Protein AF-A0A1I7YBW7-F1 (afdb_monomer_lite)

pLDDT: mean 78.71, std 20.31, range [40.38, 98.56]

Organism: NCBI:txid37863

Foldseek 3Di:
DDDPPPDPPDDDDPPPDDDDPPDDPPPDDVVNVVVVVVVVVVVVVVVVVVVVPPPPPPPDDDDDDPPPPPPPPDDPPPDDDDDPVVVVVVVVVVVVVVVVVVVVVCCCVVVVVPPPCVVVPPPFQWAFPVPRDRDNDPLVLLLVLCVVVVQWQAQLDPPDRDIGGDVVNQVCCCPVVVDGLVPDDPSSNVSRVVSVVVSSVVSVVCSVVTTD

Radius of gyration: 33.05 Å; chains: 1; bounding box: 71×86×68 Å

Secondary structure (DSSP, 8-state):
-----------PPPPS-----TT------HHHHHHHHHHHHHHHHHHHHHHHSSPP-------------------TT-PPP---HHHHHHHHHHHHHHHHHHHHHHHHHHS------------PPPBBTTT--B--SHHHHHHHHHHHTT--EEPSSTT---EE-HHHHHHHHHHHH---GGGS-HHHHHHHHHHHHHHHHHHHHTHHHHB-

Structure (mmCIF, N/CA/C/O backbone):
data_AF-A0A1I7YBW7-F1
#
_entry.id   AF-A0A1I7YBW7-F1
#
loop_
_atom_site.group_PDB
_atom_site.id
_atom_site.type_symbol
_atom_site.label_atom_id
_atom_site.label_alt_id
_atom_site.label_comp_id
_atom_site.label_asym_id
_atom_site.label_entity_id
_atom_site.label_seq_id
_atom_site.pdbx_PDB_ins_code
_atom_site.Cartn_x
_atom_site.Cartn_y
_atom_site.Cartn_z
_atom_site.occupancy
_atom_site.B_iso_or_equiv
_atom_site.auth_seq_id
_atom_site.auth_comp_id
_atom_site.auth_asym_id
_atom_site.auth_atom_id
_atom_site.pdbx_PDB_model_num
ATOM 1 N N . MET A 1 1 ? 4.836 -23.339 9.943 1.00 46.22 1 MET A N 1
ATOM 2 C CA . MET A 1 1 ? 6.043 -22.499 10.053 1.00 46.22 1 MET A CA 1
ATOM 3 C C . MET A 1 1 ? 5.643 -21.258 10.835 1.00 46.22 1 MET A C 1
ATOM 5 O O . MET A 1 1 ? 4.983 -20.409 10.248 1.00 46.22 1 MET A O 1
ATOM 9 N N . PRO A 1 2 ? 5.881 -21.194 12.153 1.00 49.75 2 PRO A N 1
ATOM 10 C CA . PRO A 1 2 ? 5.715 -19.946 12.886 1.00 49.75 2 PRO A CA 1
ATOM 11 C C . PRO A 1 2 ? 6.799 -18.974 12.404 1.00 49.75 2 PRO A C 1
ATOM 13 O O . PRO A 1 2 ? 7.965 -19.350 12.322 1.00 49.75 2 PRO A O 1
ATOM 16 N N . TYR A 1 3 ? 6.403 -17.765 12.013 1.00 47.25 3 TYR A N 1
ATOM 17 C CA . TYR A 1 3 ? 7.347 -16.672 11.813 1.00 47.25 3 TYR A CA 1
ATOM 18 C C . TYR A 1 3 ? 7.896 -16.320 13.196 1.00 47.25 3 TYR A C 1
ATOM 20 O O . TYR A 1 3 ? 7.170 -15.770 14.021 1.00 47.25 3 TYR A O 1
ATOM 28 N N . GLU A 1 4 ? 9.136 -16.717 13.471 1.00 54.62 4 GLU A N 1
ATOM 29 C CA . GLU A 1 4 ? 9.869 -16.230 14.634 1.00 54.62 4 GLU A CA 1
ATOM 30 C C . GLU A 1 4 ? 10.006 -14.712 14.477 1.00 54.62 4 GLU A C 1
ATOM 32 O O . GLU A 1 4 ? 10.594 -14.218 13.510 1.00 54.62 4 GLU A O 1
ATOM 37 N N . GLU A 1 5 ? 9.372 -13.974 15.390 1.00 51.59 5 GLU A N 1
ATOM 38 C CA . GLU A 1 5 ? 9.639 -12.559 15.602 1.00 51.59 5 GLU A CA 1
ATOM 39 C C . GLU A 1 5 ? 11.132 -12.437 15.894 1.00 51.59 5 GLU A C 1
ATOM 41 O O . GLU A 1 5 ? 11.624 -12.885 16.926 1.00 51.59 5 GLU A O 1
ATOM 46 N N . VAL A 1 6 ? 11.868 -11.897 14.926 1.00 51.59 6 VAL A N 1
ATOM 47 C CA . VAL A 1 6 ? 13.255 -11.507 15.127 1.00 51.59 6 VAL A CA 1
ATOM 48 C C . VAL A 1 6 ? 13.206 -10.337 16.097 1.00 51.59 6 VAL A C 1
ATOM 50 O O . VAL A 1 6 ? 12.892 -9.213 15.701 1.00 51.59 6 VAL A O 1
ATOM 53 N N . ASP A 1 7 ? 13.449 -10.636 17.372 1.00 40.78 7 ASP A N 1
ATOM 54 C CA . ASP A 1 7 ? 13.761 -9.648 18.392 1.00 40.78 7 ASP A CA 1
ATOM 55 C C . ASP A 1 7 ? 14.801 -8.691 17.806 1.00 40.78 7 ASP A C 1
ATOM 57 O O . ASP A 1 7 ? 15.866 -9.116 17.350 1.00 40.78 7 ASP A O 1
ATOM 61 N N . GLU A 1 8 ? 14.460 -7.400 17.762 1.00 56.03 8 GLU A N 1
ATOM 62 C CA . GLU A 1 8 ? 15.386 -6.325 17.423 1.00 56.03 8 GLU A CA 1
ATOM 63 C C . GLU A 1 8 ? 16.593 -6.429 18.358 1.00 56.03 8 GLU A C 1
ATOM 65 O O . GLU A 1 8 ? 16.577 -6.000 19.514 1.00 56.03 8 GLU A O 1
ATOM 70 N N . GLU A 1 9 ? 17.630 -7.069 17.828 1.00 50.66 9 GLU A N 1
ATOM 71 C CA . GLU A 1 9 ? 18.888 -7.358 18.476 1.00 50.66 9 GLU A CA 1
ATOM 72 C C . GLU A 1 9 ? 19.484 -6.056 19.014 1.00 50.66 9 GLU A C 1
ATOM 74 O O . GLU A 1 9 ? 19.778 -5.102 18.287 1.00 50.66 9 GLU A O 1
ATOM 79 N N . TYR A 1 10 ? 19.612 -6.032 20.336 1.00 59.84 10 TYR A N 1
ATOM 80 C CA . TYR A 1 10 ? 20.312 -5.040 21.130 1.00 59.84 10 TYR A CA 1
ATOM 81 C C . TYR A 1 10 ? 21.622 -4.627 20.448 1.00 59.84 10 TYR A C 1
ATOM 83 O O . TYR A 1 10 ? 22.605 -5.364 20.463 1.00 59.84 10 TYR A O 1
ATOM 91 N N . VAL A 1 11 ? 21.646 -3.427 19.862 1.00 59.16 11 VAL A N 1
ATOM 92 C CA . VAL A 1 11 ? 22.865 -2.842 19.295 1.00 59.16 11 VAL A CA 1
ATOM 93 C C . VAL A 1 11 ? 23.793 -2.481 20.461 1.00 59.16 11 VAL A C 1
ATOM 95 O O . VAL A 1 11 ? 23.465 -1.572 21.236 1.00 59.16 11 VAL A O 1
ATOM 98 N N . PRO A 1 12 ? 24.949 -3.152 20.630 1.00 44.12 12 PRO A N 1
ATOM 99 C CA . PRO A 1 12 ? 25.862 -2.825 21.709 1.00 44.12 12 PRO A CA 1
ATOM 100 C C . PRO A 1 12 ? 26.387 -1.403 21.510 1.00 44.12 12 PRO A C 1
ATOM 102 O O . PRO A 1 12 ? 26.841 -1.022 20.428 1.00 44.12 12 PRO A O 1
ATOM 105 N N . ARG A 1 13 ? 26.317 -0.599 22.579 1.00 55.03 13 ARG A N 1
ATOM 106 C CA . ARG A 1 13 ? 26.943 0.725 22.617 1.00 55.03 13 ARG A CA 1
ATOM 107 C C . ARG A 1 13 ? 28.426 0.579 22.254 1.00 55.03 13 ARG A C 1
ATOM 109 O O . ARG A 1 13 ? 29.093 -0.263 22.858 1.00 55.03 13 ARG A O 1
ATOM 116 N N . PRO A 1 14 ? 28.955 1.395 21.326 1.00 48.50 14 PRO A N 1
ATOM 117 C CA . PRO A 1 14 ? 30.377 1.404 21.026 1.00 48.50 14 PRO A CA 1
ATOM 118 C C . PRO A 1 14 ? 31.163 1.663 22.311 1.00 48.50 14 PRO A C 1
ATOM 120 O O . PRO A 1 14 ? 30.936 2.663 22.994 1.00 48.50 14 PRO A O 1
ATOM 123 N N . SER A 1 15 ? 32.055 0.733 22.640 1.00 47.78 15 SER A N 1
ATOM 124 C CA . SER A 1 15 ? 32.995 0.829 23.749 1.00 47.78 15 SER A CA 1
ATOM 125 C C . SER A 1 15 ? 33.774 2.142 23.679 1.00 47.78 15 SER A C 1
ATOM 127 O O . SER A 1 15 ? 34.342 2.492 22.642 1.00 47.78 15 SER A O 1
ATOM 129 N N . GLU A 1 16 ? 33.783 2.848 24.805 1.00 49.94 16 GLU A N 1
ATOM 130 C CA . GLU A 1 16 ? 34.494 4.095 25.062 1.00 49.94 16 GLU A CA 1
ATOM 131 C C . GLU A 1 16 ? 35.977 3.955 24.692 1.00 49.94 16 GLU A C 1
ATOM 133 O O . GLU A 1 16 ? 36.743 3.271 25.366 1.00 49.94 16 GLU A O 1
ATOM 138 N N . GLY A 1 17 ? 36.392 4.574 23.585 1.00 49.78 17 GLY A N 1
ATOM 139 C CA . GLY A 1 17 ? 37.779 4.451 23.131 1.00 49.78 17 GLY A CA 1
ATOM 140 C C . GLY A 1 17 ? 38.246 5.421 22.051 1.00 49.78 17 GLY A C 1
ATOM 141 O O . GLY A 1 17 ? 39.403 5.341 21.651 1.00 49.78 17 GLY A O 1
ATOM 142 N N . PHE A 1 18 ? 37.414 6.361 21.593 1.00 41.56 18 PHE A N 1
ATOM 143 C CA . PHE A 1 18 ? 37.849 7.395 20.651 1.00 41.56 18 PHE A CA 1
ATOM 144 C C . PHE A 1 18 ? 37.810 8.777 21.296 1.00 41.56 18 PHE A C 1
ATOM 146 O O . PHE A 1 18 ? 36.763 9.273 21.706 1.00 41.56 18 PHE A O 1
ATOM 153 N N . ARG A 1 19 ? 38.997 9.385 21.394 1.00 48.88 19 ARG A N 1
ATOM 154 C CA . ARG A 1 19 ? 39.184 10.757 21.865 1.00 48.88 19 ARG A CA 1
ATOM 155 C C . ARG A 1 19 ? 38.606 11.770 20.859 1.00 48.88 19 ARG A C 1
ATOM 157 O O . ARG A 1 19 ? 38.570 11.479 19.663 1.00 48.88 19 ARG A O 1
ATOM 164 N N . PRO A 1 20 ? 38.170 12.952 21.323 1.00 46.09 20 PRO A N 1
ATOM 165 C CA . PRO A 1 20 ? 37.196 13.781 20.617 1.00 46.09 20 PRO A CA 1
ATOM 166 C C . PRO A 1 20 ? 37.831 14.725 19.585 1.00 46.09 20 PRO A C 1
ATOM 168 O O . PRO A 1 20 ? 38.741 15.485 19.905 1.00 46.09 20 PRO A O 1
ATOM 171 N N . LEU A 1 21 ? 37.273 14.755 18.371 1.00 47.53 21 LEU A N 1
ATOM 172 C CA . LEU A 1 21 ? 37.297 15.933 17.494 1.00 47.53 21 LEU A CA 1
ATOM 173 C C . LEU A 1 21 ? 36.112 16.833 17.879 1.00 47.53 21 LEU A C 1
ATOM 175 O O . LEU A 1 21 ? 35.103 16.927 17.179 1.00 47.53 21 LEU A O 1
ATOM 179 N N . GLU A 1 22 ? 36.203 17.458 19.048 1.00 47.69 22 GLU A N 1
ATOM 180 C CA . GLU A 1 22 ? 35.252 18.480 19.476 1.00 47.69 22 GLU A CA 1
ATOM 181 C C . GLU A 1 22 ? 35.590 19.807 18.786 1.00 47.69 22 GLU A C 1
ATOM 183 O O . GLU A 1 22 ? 36.552 20.470 19.162 1.00 47.69 22 GLU A O 1
ATOM 188 N N . ASN A 1 23 ? 34.819 20.162 17.744 1.00 49.34 23 ASN A N 1
ATOM 189 C CA . ASN A 1 23 ? 34.156 21.480 17.607 1.00 49.34 23 ASN A CA 1
ATOM 190 C C . ASN A 1 23 ? 33.669 21.871 16.197 1.00 49.34 23 ASN A C 1
ATOM 192 O O . ASN A 1 23 ? 33.592 23.057 15.898 1.00 49.34 23 ASN A O 1
ATOM 196 N N . TRP A 1 24 ? 33.191 20.942 15.361 1.00 44.28 24 TRP A N 1
ATOM 197 C CA . TRP A 1 24 ? 32.327 21.310 14.219 1.00 44.28 24 TRP A CA 1
ATOM 198 C C . TRP A 1 24 ? 30.961 20.637 14.296 1.00 44.28 24 TRP A C 1
ATOM 200 O O . TRP A 1 24 ? 30.568 19.841 13.448 1.00 44.28 24 TRP A O 1
ATOM 210 N N . LYS A 1 25 ? 30.193 20.990 15.328 1.00 40.38 25 LYS A N 1
ATOM 211 C CA . LYS A 1 25 ? 28.766 20.665 15.392 1.00 40.38 25 LYS A CA 1
ATOM 212 C C . LYS A 1 25 ? 27.988 21.721 14.604 1.00 40.38 25 LYS A C 1
ATOM 214 O O . LYS A 1 25 ? 27.359 22.605 15.177 1.00 40.38 25 LYS A O 1
ATOM 219 N N . VAL A 1 26 ? 28.042 21.641 13.275 1.00 51.31 26 VAL A N 1
ATOM 220 C CA . VAL A 1 26 ? 27.031 22.299 12.439 1.00 51.31 26 VAL A CA 1
ATOM 221 C C . VAL A 1 26 ? 25.721 21.567 12.714 1.00 51.31 26 VAL A C 1
ATOM 223 O O . VAL A 1 26 ? 25.568 20.396 12.376 1.00 51.31 26 VAL A O 1
ATOM 226 N N . ARG A 1 27 ? 24.787 22.231 13.399 1.00 43.22 27 ARG A N 1
ATOM 227 C CA . ARG A 1 27 ? 23.409 21.755 13.551 1.00 43.22 27 ARG A CA 1
ATOM 228 C C . ARG A 1 27 ? 22.749 21.744 12.168 1.00 43.22 27 ARG A C 1
ATOM 230 O O . ARG A 1 27 ? 22.143 22.733 11.772 1.00 43.22 27 ARG A O 1
ATOM 237 N N . SER A 1 28 ? 22.861 20.646 11.429 1.00 48.53 28 SER A N 1
ATOM 238 C CA . SER A 1 28 ? 21.988 20.375 10.289 1.00 48.53 28 SER A CA 1
ATOM 239 C C . SER A 1 28 ? 20.669 19.819 10.828 1.00 48.53 28 SER A C 1
ATOM 241 O O . SER A 1 28 ? 20.551 18.639 11.150 1.00 48.53 28 SER A O 1
ATOM 243 N N . SER A 1 29 ? 19.658 20.681 10.980 1.00 55.47 29 SER A N 1
ATOM 244 C CA . SER A 1 29 ? 18.284 20.181 11.070 1.00 55.47 29 SER A CA 1
ATOM 245 C C . SER A 1 29 ? 17.949 19.501 9.740 1.00 55.47 29 SER A C 1
ATOM 247 O O . SER A 1 29 ? 18.394 19.947 8.680 1.00 55.47 29 SER A O 1
ATOM 249 N N . SER A 1 30 ? 17.172 18.420 9.765 1.00 54.00 30 SER A N 1
ATOM 250 C CA . SER A 1 30 ? 16.677 17.753 8.549 1.00 54.00 30 SER A CA 1
ATOM 251 C C . SER A 1 30 ? 15.940 18.713 7.603 1.00 54.00 30 SER A C 1
ATOM 253 O O . SER A 1 30 ? 15.925 18.499 6.391 1.00 54.00 30 SER A O 1
ATOM 255 N N . ASP A 1 31 ? 15.404 19.809 8.142 1.00 52.84 31 ASP A N 1
ATOM 256 C CA . ASP A 1 31 ? 14.742 20.870 7.382 1.00 52.84 31 ASP A CA 1
ATOM 257 C C . ASP A 1 31 ? 15.736 21.655 6.499 1.00 52.84 31 ASP A C 1
ATOM 259 O O . ASP A 1 31 ? 15.408 22.038 5.377 1.00 52.84 31 ASP A O 1
ATOM 263 N N . SER A 1 32 ? 17.003 21.775 6.923 1.00 61.59 32 SER A N 1
ATOM 264 C CA . SER A 1 32 ? 18.065 22.468 6.177 1.00 61.59 32 SER A CA 1
ATOM 265 C C . SER A 1 32 ? 18.416 21.785 4.848 1.00 61.59 32 SER A C 1
ATOM 267 O O . SER A 1 32 ? 18.720 22.461 3.864 1.00 61.59 32 SER A O 1
ATOM 269 N N . ILE A 1 33 ? 18.337 20.452 4.779 1.00 66.69 33 ILE A N 1
ATOM 270 C CA . ILE A 1 33 ? 18.677 19.705 3.557 1.00 66.69 33 ILE A CA 1
ATOM 271 C C . ILE A 1 33 ? 17.575 19.867 2.503 1.00 66.69 33 ILE A C 1
ATOM 273 O O . ILE A 1 33 ? 17.867 20.096 1.327 1.00 66.69 33 ILE A O 1
ATOM 277 N N . HIS A 1 34 ? 16.304 19.810 2.910 1.00 69.88 34 HIS A N 1
ATOM 278 C CA . HIS A 1 34 ? 15.186 20.051 1.997 1.00 69.88 34 HIS A CA 1
ATOM 279 C C . HIS A 1 34 ? 15.169 21.492 1.472 1.00 69.88 34 HIS A C 1
ATOM 281 O O . HIS A 1 34 ? 14.921 21.694 0.279 1.00 69.88 34 HIS A O 1
ATOM 287 N N . ASP A 1 35 ? 15.518 22.472 2.308 1.00 71.19 35 ASP A N 1
ATOM 288 C CA . ASP A 1 35 ? 15.636 23.873 1.897 1.00 71.19 35 ASP A CA 1
ATOM 289 C C . ASP A 1 35 ? 16.818 24.125 0.953 1.00 71.19 35 ASP A C 1
ATOM 291 O O . ASP A 1 35 ? 16.694 24.908 0.001 1.00 71.19 35 ASP A O 1
ATOM 295 N N . LEU A 1 36 ? 17.937 23.417 1.137 1.00 75.19 36 LEU A N 1
ATOM 296 C CA . LEU A 1 36 ? 19.055 23.426 0.190 1.00 75.19 36 LEU A CA 1
ATOM 297 C C . LEU A 1 36 ? 18.631 22.856 -1.169 1.00 75.19 36 LEU A C 1
ATOM 299 O O . LEU A 1 36 ? 18.833 23.510 -2.195 1.00 75.19 36 LEU A O 1
ATOM 303 N N . PHE A 1 37 ? 17.961 21.699 -1.202 1.00 76.25 37 PHE A N 1
ATOM 304 C CA . PHE A 1 37 ? 17.467 21.124 -2.460 1.00 76.25 37 PHE A CA 1
ATOM 305 C C . PHE A 1 37 ? 16.408 22.002 -3.138 1.00 76.25 37 PHE A C 1
ATOM 307 O O . PHE A 1 37 ? 16.428 22.156 -4.364 1.00 76.25 37 PHE A O 1
ATOM 314 N N . ALA A 1 38 ? 15.508 22.622 -2.371 1.00 77.88 38 ALA A N 1
ATOM 315 C CA . ALA A 1 38 ? 14.536 23.575 -2.900 1.00 77.88 38 ALA A CA 1
ATOM 316 C C . ALA A 1 38 ? 15.223 24.817 -3.491 1.00 77.88 38 ALA A C 1
ATOM 318 O O . ALA A 1 38 ? 14.825 25.301 -4.553 1.00 77.88 38 ALA A O 1
ATOM 319 N N . SER A 1 39 ? 16.287 25.305 -2.853 1.00 80.25 39 SER A N 1
ATOM 320 C CA . SER A 1 39 ? 17.045 26.475 -3.312 1.00 80.25 39 SER A CA 1
ATOM 321 C C . SER A 1 39 ? 17.865 26.181 -4.569 1.00 80.25 39 SER A C 1
ATOM 323 O O . SER A 1 39 ? 17.816 26.964 -5.518 1.00 80.25 39 SER A O 1
ATOM 325 N N . VAL A 1 40 ? 18.502 25.010 -4.653 1.00 81.25 40 VAL A N 1
ATOM 326 C CA . VAL A 1 40 ? 19.175 24.547 -5.880 1.00 81.25 40 VAL A CA 1
ATOM 327 C C . VAL A 1 40 ? 18.171 24.376 -7.026 1.00 81.25 40 VAL A C 1
ATOM 329 O O . VAL A 1 40 ? 18.441 24.779 -8.160 1.00 81.25 40 VAL A O 1
ATOM 332 N N . ARG A 1 41 ? 16.971 23.844 -6.750 1.00 81.00 41 ARG A N 1
ATOM 333 C CA . ARG A 1 41 ? 15.916 23.697 -7.767 1.00 81.00 41 ARG A CA 1
ATOM 334 C C . ARG A 1 41 ? 15.400 25.057 -8.262 1.00 81.00 41 ARG A C 1
ATOM 336 O O . ARG A 1 41 ? 15.204 25.208 -9.467 1.00 81.00 41 ARG A O 1
ATOM 343 N N . ARG A 1 42 ? 15.255 26.052 -7.375 1.00 82.56 42 ARG A N 1
ATOM 344 C CA . ARG A 1 42 ? 14.907 27.441 -7.741 1.00 82.56 42 ARG A CA 1
ATOM 345 C C . ARG A 1 42 ? 15.987 28.102 -8.601 1.00 82.56 42 ARG A C 1
ATOM 347 O O . ARG A 1 42 ? 15.652 28.687 -9.627 1.00 82.56 42 ARG A O 1
ATOM 354 N N . LEU A 1 43 ? 17.266 27.947 -8.248 1.00 81.12 43 LEU A N 1
ATOM 355 C CA . LEU A 1 43 ? 18.383 28.470 -9.049 1.00 81.12 43 LEU A CA 1
ATOM 356 C C . LEU A 1 43 ? 18.420 27.851 -10.452 1.00 81.12 43 LEU A C 1
ATOM 358 O O . LEU A 1 43 ? 18.579 28.567 -11.440 1.00 81.12 43 LEU A O 1
ATOM 362 N N . ARG A 1 44 ? 18.188 26.537 -10.565 1.00 78.94 44 ARG A N 1
ATOM 363 C CA . ARG A 1 44 ? 18.150 25.845 -11.863 1.00 78.94 44 ARG A CA 1
ATOM 364 C C . ARG A 1 44 ? 16.983 26.307 -12.742 1.00 78.94 44 ARG A C 1
ATOM 366 O O . ARG A 1 44 ? 17.172 26.500 -13.941 1.00 78.94 44 ARG A O 1
ATOM 373 N N . GLN A 1 45 ? 15.799 26.511 -12.160 1.00 78.81 45 GLN A N 1
ATOM 374 C CA . GLN A 1 45 ? 14.635 27.040 -12.885 1.00 78.81 45 GLN A CA 1
ATOM 375 C C . GLN A 1 45 ? 14.837 28.501 -13.314 1.00 78.81 45 GLN A C 1
ATOM 377 O O . GLN A 1 45 ? 14.465 28.861 -14.430 1.00 78.81 45 GLN A O 1
ATOM 382 N N . GLY A 1 46 ? 15.473 29.324 -12.474 1.00 80.06 46 GLY A N 1
ATOM 383 C CA . GLY A 1 46 ? 15.848 30.696 -12.828 1.00 80.06 46 GLY A CA 1
ATOM 384 C C . GLY A 1 46 ? 16.839 30.751 -13.993 1.00 80.06 46 GLY A C 1
ATOM 385 O O . GLY A 1 46 ? 16.612 31.477 -14.957 1.00 80.06 46 GLY A O 1
ATOM 386 N N . HIS A 1 47 ? 17.886 29.920 -13.965 1.00 75.38 47 HIS A N 1
ATOM 387 C CA . HIS A 1 47 ? 18.872 29.855 -15.048 1.00 75.38 47 HIS A CA 1
ATOM 388 C C . HIS A 1 47 ? 18.254 29.386 -16.377 1.00 75.38 47 HIS A C 1
ATOM 390 O O . HIS A 1 47 ? 18.568 29.928 -17.430 1.00 75.38 47 HIS A O 1
ATOM 396 N N . GLN A 1 48 ? 17.327 28.420 -16.347 1.00 71.69 48 GLN A N 1
ATOM 397 C CA . GLN A 1 48 ? 16.615 27.985 -17.557 1.00 71.69 48 GLN A CA 1
ATOM 398 C C . GLN A 1 48 ? 15.720 29.082 -18.151 1.00 71.69 48 GLN A C 1
ATOM 400 O O . GLN A 1 48 ? 15.642 29.186 -19.372 1.00 71.69 48 GLN A O 1
ATOM 405 N N . ARG A 1 49 ? 15.090 29.925 -17.321 1.00 72.19 49 ARG A N 1
ATOM 406 C CA . ARG A 1 49 ? 14.324 31.086 -17.806 1.00 72.19 49 ARG A CA 1
ATOM 407 C C . ARG A 1 49 ? 15.218 32.144 -18.448 1.00 72.19 49 ARG A C 1
ATOM 409 O O . ARG A 1 49 ? 14.902 32.598 -19.538 1.00 72.19 49 ARG A O 1
ATOM 416 N N . LEU A 1 50 ? 16.359 32.462 -17.836 1.00 69.19 50 LEU A N 1
ATOM 417 C CA . LEU A 1 50 ? 17.309 33.431 -18.400 1.00 69.19 50 LEU A CA 1
ATOM 418 C C . LEU A 1 50 ? 17.900 32.971 -19.742 1.00 69.19 50 LEU A C 1
ATOM 420 O O . LEU A 1 50 ? 18.142 33.794 -20.617 1.00 69.19 50 LEU A O 1
ATOM 424 N N . VAL A 1 51 ? 18.097 31.663 -19.929 1.00 66.69 51 VAL A N 1
ATOM 425 C CA . VAL A 1 51 ? 18.548 31.103 -21.215 1.00 66.69 51 VAL A CA 1
ATOM 426 C C . VAL A 1 51 ? 17.426 31.100 -22.262 1.00 66.69 51 VAL A C 1
ATOM 428 O O . VAL A 1 51 ? 17.706 31.276 -23.442 1.00 66.69 51 VAL A O 1
ATOM 431 N N . ALA A 1 52 ? 16.164 30.931 -21.855 1.00 69.25 52 ALA A N 1
ATOM 432 C CA . ALA A 1 52 ? 15.015 30.946 -22.765 1.00 69.25 52 ALA A CA 1
ATOM 433 C C . ALA A 1 52 ? 14.589 32.362 -23.198 1.00 69.25 52 ALA A C 1
ATOM 435 O O . ALA A 1 52 ? 14.045 32.526 -24.286 1.00 69.25 52 ALA A O 1
ATOM 436 N N . GLU A 1 53 ? 14.838 33.374 -22.364 1.00 63.91 53 GLU A N 1
ATOM 437 C CA . GLU A 1 53 ? 14.550 34.787 -22.657 1.00 63.91 53 GLU A CA 1
ATOM 438 C C . GLU A 1 53 ? 15.736 35.525 -23.292 1.00 63.91 53 GLU A C 1
ATOM 440 O O . GLU A 1 53 ? 15.619 36.702 -23.639 1.00 63.91 53 GLU A O 1
ATOM 445 N N . ALA A 1 54 ? 16.873 34.848 -23.481 1.00 57.78 54 ALA A N 1
ATOM 446 C CA . ALA A 1 54 ? 17.964 35.395 -24.267 1.00 57.78 54 ALA A CA 1
ATOM 447 C C . ALA A 1 54 ? 17.449 35.648 -25.698 1.00 57.78 54 ALA A C 1
ATOM 449 O O . ALA A 1 54 ? 17.008 34.703 -26.361 1.00 57.78 54 ALA A O 1
ATOM 450 N N . PRO A 1 55 ? 17.461 36.904 -26.185 1.00 64.62 55 PRO A N 1
ATOM 451 C CA . PRO A 1 55 ? 16.969 37.213 -27.516 1.00 64.62 55 PRO A CA 1
ATOM 452 C C . PRO A 1 55 ? 17.739 36.377 -28.546 1.00 64.62 55 PRO A C 1
ATOM 454 O O . PRO A 1 55 ? 18.950 36.183 -28.387 1.00 64.62 55 PRO A O 1
ATOM 457 N N . PRO A 1 56 ? 17.062 35.859 -29.588 1.00 59.81 56 PRO A N 1
ATOM 458 C CA . PRO A 1 56 ? 17.712 35.060 -30.614 1.00 59.81 56 PRO A CA 1
ATOM 459 C C . PRO A 1 56 ? 18.908 35.838 -31.155 1.00 59.81 56 PRO A C 1
ATOM 461 O O . PRO A 1 56 ? 18.779 37.011 -31.509 1.00 59.81 56 PRO A O 1
ATOM 464 N N . ALA A 1 57 ? 20.075 35.188 -31.156 1.00 52.69 57 ALA A N 1
ATOM 465 C CA . ALA A 1 57 ? 21.322 35.775 -31.613 1.00 52.69 57 ALA A CA 1
ATOM 466 C C . ALA A 1 57 ? 21.089 36.437 -32.975 1.00 52.69 57 ALA A C 1
ATOM 468 O O . ALA A 1 57 ? 20.790 35.766 -33.963 1.00 52.69 57 ALA A O 1
ATOM 469 N N . TYR A 1 58 ? 21.176 37.765 -32.990 1.00 49.62 58 TYR A N 1
ATOM 470 C CA . TYR A 1 58 ? 21.014 38.588 -34.174 1.00 49.62 58 TYR A CA 1
ATOM 471 C C . TYR A 1 58 ? 22.091 38.184 -35.188 1.00 49.62 58 TYR A C 1
ATOM 473 O O . TYR A 1 58 ? 23.248 38.587 -35.080 1.00 49.62 58 TYR A O 1
ATOM 481 N N . GLN A 1 59 ? 21.730 37.342 -36.158 1.00 59.12 59 GLN A N 1
ATOM 482 C CA . GLN A 1 59 ? 22.571 37.039 -37.313 1.00 59.12 59 GLN A CA 1
ATOM 483 C C . GLN A 1 59 ? 22.434 38.195 -38.311 1.00 59.12 59 GLN A C 1
ATOM 485 O O . GLN A 1 59 ? 21.663 38.137 -39.264 1.00 59.12 59 GLN A O 1
ATOM 490 N N . GLY A 1 60 ? 23.158 39.280 -38.030 1.00 47.47 60 GLY A N 1
ATOM 491 C CA . GLY A 1 60 ? 23.306 40.453 -38.893 1.00 47.47 60 GLY A CA 1
ATOM 492 C C . GLY A 1 60 ? 24.724 40.576 -39.468 1.00 47.47 60 GLY A C 1
ATOM 493 O O . GLY A 1 60 ? 25.651 39.962 -38.945 1.00 47.47 60 GLY A O 1
ATOM 494 N N . PRO A 1 61 ? 24.903 41.315 -40.576 1.00 48.81 61 PRO A N 1
ATOM 495 C CA . PRO A 1 61 ? 25.836 40.950 -41.633 1.00 48.81 61 PRO A CA 1
ATOM 496 C C . PRO A 1 61 ? 27.291 41.386 -41.420 1.00 48.81 61 PRO A C 1
ATOM 498 O O . PRO A 1 61 ? 27.601 42.394 -40.797 1.00 48.81 61 PRO A O 1
ATOM 501 N N . ARG A 1 62 ? 28.155 40.576 -42.044 1.00 52.06 62 ARG A N 1
ATOM 502 C CA . ARG A 1 62 ? 29.493 40.834 -42.601 1.00 52.06 62 ARG A CA 1
ATOM 503 C C . ARG A 1 62 ? 30.164 42.176 -42.259 1.00 52.06 62 ARG A C 1
ATOM 505 O O . ARG A 1 62 ? 29.787 43.222 -42.765 1.00 52.06 62 ARG A O 1
ATOM 512 N N . ARG A 1 63 ? 31.314 42.025 -41.590 1.00 54.69 63 ARG A N 1
ATOM 513 C CA . ARG A 1 63 ? 32.625 42.589 -41.958 1.00 54.69 63 ARG A CA 1
ATOM 514 C C . ARG A 1 63 ? 32.594 44.055 -42.405 1.00 54.69 63 ARG A C 1
ATOM 516 O O . ARG A 1 63 ? 32.590 44.350 -43.594 1.00 54.69 63 ARG A O 1
ATOM 523 N N . VAL A 1 64 ? 32.724 44.943 -41.427 1.00 47.78 64 VAL A N 1
ATOM 524 C CA . VAL A 1 64 ? 33.423 46.212 -41.626 1.00 47.78 64 VAL A CA 1
ATOM 525 C C . VAL A 1 64 ? 34.651 46.163 -40.731 1.00 47.78 64 VAL A C 1
ATOM 527 O O . VAL A 1 64 ? 34.556 45.874 -39.537 1.00 47.78 64 VAL A O 1
ATOM 530 N N . GLU A 1 65 ? 35.811 46.322 -41.349 1.00 56.12 65 GLU A N 1
ATOM 531 C CA . GLU A 1 65 ? 37.115 46.338 -40.704 1.00 56.12 65 GLU A CA 1
ATOM 532 C C . GLU A 1 65 ? 37.190 47.560 -39.786 1.00 56.12 65 GLU A C 1
ATOM 534 O O . GLU A 1 65 ? 37.565 48.651 -40.198 1.00 56.12 65 GLU A O 1
ATOM 539 N N . ASN A 1 66 ? 36.806 47.380 -38.523 1.00 47.47 66 ASN A N 1
ATOM 540 C CA . ASN A 1 66 ? 37.132 48.339 -37.482 1.00 47.47 66 ASN A CA 1
ATOM 541 C C . ASN A 1 66 ? 38.597 48.133 -37.111 1.00 47.47 66 ASN A C 1
ATOM 543 O O . ASN A 1 66 ? 38.947 47.305 -36.267 1.00 47.47 66 ASN A O 1
ATOM 547 N N . THR A 1 67 ? 39.452 48.923 -37.752 1.00 55.56 67 THR A N 1
ATOM 548 C CA . THR A 1 67 ? 40.742 49.348 -37.220 1.00 55.56 67 THR A CA 1
ATOM 549 C C . THR A 1 67 ? 40.516 50.011 -35.861 1.00 55.56 67 THR A C 1
ATOM 551 O O . THR A 1 67 ? 40.427 51.233 -35.743 1.00 55.56 67 THR A O 1
ATOM 554 N N . LEU A 1 68 ? 40.401 49.192 -34.815 1.00 51.72 68 LEU A N 1
ATOM 555 C CA . LEU A 1 68 ? 40.590 49.605 -33.431 1.00 51.72 68 LEU A CA 1
ATOM 556 C C . LEU A 1 68 ? 42.074 49.933 -33.268 1.00 51.72 68 LEU A C 1
ATOM 558 O O . LEU A 1 68 ? 42.886 49.119 -32.835 1.00 51.72 68 LEU A O 1
ATOM 562 N N . SER A 1 69 ? 42.419 51.153 -33.673 1.00 50.69 69 SER A N 1
ATOM 563 C CA . SER A 1 69 ? 43.582 51.860 -33.168 1.00 50.69 69 SER A CA 1
ATOM 564 C C . SER A 1 69 ? 43.491 51.828 -31.645 1.00 50.69 69 SER A C 1
ATOM 566 O O . SER A 1 69 ? 42.600 52.441 -31.053 1.00 50.69 69 SER A O 1
ATOM 568 N N . CYS A 1 70 ? 44.380 51.065 -31.007 1.00 48.72 70 CYS A N 1
ATOM 569 C CA . CYS A 1 70 ? 44.674 51.190 -29.588 1.00 48.72 70 CYS A CA 1
ATOM 570 C C . CYS A 1 70 ? 45.273 52.583 -29.347 1.00 48.72 70 CYS A C 1
ATOM 572 O O . CYS A 1 70 ? 46.482 52.730 -29.167 1.00 48.72 70 CYS A O 1
ATOM 574 N N . ALA A 1 71 ? 44.427 53.612 -29.363 1.00 48.38 71 ALA A N 1
ATOM 575 C CA . ALA A 1 71 ? 44.755 54.909 -28.813 1.00 48.38 71 ALA A CA 1
ATOM 576 C C . ALA A 1 71 ? 45.017 54.689 -27.320 1.00 48.38 71 ALA A C 1
ATOM 578 O O . ALA A 1 71 ? 44.107 54.427 -26.532 1.00 48.38 71 ALA A O 1
ATOM 579 N N . ARG A 1 72 ? 46.300 54.709 -26.954 1.00 52.09 72 ARG A N 1
ATOM 580 C CA . ARG A 1 72 ? 46.746 54.719 -25.566 1.00 52.09 72 ARG A CA 1
ATOM 581 C C . ARG A 1 72 ? 46.300 56.047 -24.969 1.00 52.09 72 ARG A C 1
ATOM 583 O O . ARG A 1 72 ? 46.959 57.063 -25.159 1.00 52.09 72 ARG A O 1
ATOM 590 N N . LEU A 1 73 ? 45.165 56.039 -24.283 1.00 47.75 73 LEU A N 1
ATOM 591 C CA . LEU A 1 73 ? 44.794 57.127 -23.392 1.00 47.75 73 LEU A CA 1
ATOM 592 C C . LEU A 1 73 ? 45.685 57.008 -22.149 1.00 47.75 73 LEU A C 1
ATOM 594 O O . LEU A 1 73 ? 45.436 56.196 -21.259 1.00 47.75 73 LEU A O 1
ATOM 598 N N . TYR A 1 74 ? 46.785 57.758 -22.145 1.00 53.44 74 TYR A N 1
ATOM 599 C CA . TYR A 1 74 ? 47.527 58.068 -20.929 1.00 53.44 74 TYR A CA 1
ATOM 600 C C . TYR A 1 74 ? 46.785 59.205 -20.216 1.00 53.44 74 TYR A C 1
ATOM 602 O O . TYR A 1 74 ? 46.362 60.156 -20.865 1.00 53.44 74 TYR A O 1
ATOM 610 N N . ASN A 1 75 ? 46.628 59.102 -18.897 1.00 59.19 75 ASN A N 1
ATOM 611 C CA . ASN A 1 75 ? 46.320 60.264 -18.066 1.00 59.19 75 ASN A CA 1
ATOM 612 C C . ASN A 1 75 ? 47.664 60.886 -17.659 1.00 59.19 75 ASN A C 1
ATOM 614 O O . ASN A 1 75 ? 48.586 60.142 -17.310 1.00 59.19 75 ASN A O 1
ATOM 618 N N . ASP A 1 76 ? 47.765 62.215 -17.673 1.00 58.47 76 ASP A N 1
ATOM 619 C CA . ASP A 1 76 ? 48.987 62.980 -17.361 1.00 58.47 76 ASP A CA 1
ATOM 620 C C . ASP A 1 76 ? 49.452 62.860 -15.892 1.00 58.47 76 ASP A C 1
ATOM 622 O O . ASP A 1 76 ? 50.515 63.348 -15.515 1.00 58.47 76 ASP A O 1
ATOM 626 N N . ASP A 1 77 ? 48.707 62.136 -15.055 1.00 65.38 77 ASP A N 1
ATOM 627 C CA . ASP A 1 77 ? 48.913 62.103 -13.604 1.00 65.38 77 ASP A CA 1
ATOM 628 C C . ASP A 1 77 ? 49.890 61.008 -13.136 1.00 65.38 77 ASP A C 1
ATOM 630 O O . ASP A 1 77 ? 50.074 60.799 -11.934 1.00 65.38 77 ASP A O 1
ATOM 634 N N . GLY A 1 78 ? 50.475 60.235 -14.058 1.00 59.38 78 GLY A N 1
ATOM 635 C CA . GLY A 1 78 ? 51.477 59.207 -13.742 1.00 59.38 78 GLY A CA 1
ATOM 636 C C . GLY A 1 78 ? 50.991 58.047 -12.855 1.00 59.38 78 GLY A C 1
ATOM 637 O O . GLY A 1 78 ? 51.797 57.205 -12.456 1.00 59.38 78 GLY A O 1
ATOM 638 N N . ARG A 1 79 ? 49.692 57.948 -12.538 1.00 62.25 79 ARG A N 1
ATOM 639 C CA . ARG A 1 79 ? 49.139 56.824 -11.767 1.00 62.25 79 ARG A CA 1
ATOM 640 C C . ARG A 1 79 ? 48.753 55.679 -12.697 1.00 62.25 79 ARG A C 1
ATOM 642 O O . ARG A 1 79 ? 47.899 55.819 -13.568 1.00 62.25 79 ARG A O 1
ATOM 649 N N . GLN A 1 80 ? 49.400 54.533 -12.484 1.00 55.47 80 GLN A N 1
ATOM 650 C CA . GLN A 1 80 ? 49.077 53.253 -13.112 1.00 55.47 80 GLN A CA 1
ATOM 651 C C . GLN A 1 80 ? 47.574 52.980 -13.014 1.00 55.47 80 GLN A C 1
ATOM 653 O O . GLN A 1 80 ? 47.010 52.963 -11.919 1.00 55.47 80 GLN A O 1
ATOM 658 N N . TRP A 1 81 ? 46.934 52.739 -14.160 1.00 52.47 81 TRP A N 1
ATOM 659 C CA . TRP A 1 81 ? 45.565 52.246 -14.195 1.00 52.47 81 TRP A CA 1
ATOM 660 C C . TRP A 1 81 ? 45.532 50.935 -13.410 1.00 52.47 81 TRP A C 1
ATOM 662 O O . TRP A 1 81 ? 46.316 50.022 -13.683 1.00 52.47 81 TRP A O 1
ATOM 672 N N . ALA A 1 82 ? 44.655 50.878 -12.406 1.00 59.81 82 ALA A N 1
ATOM 673 C CA . ALA A 1 82 ? 44.357 49.671 -11.653 1.00 59.81 82 ALA A CA 1
ATOM 674 C C . ALA A 1 82 ? 44.213 48.487 -12.621 1.00 59.81 82 ALA A C 1
ATOM 676 O O . ALA A 1 82 ? 43.655 48.651 -13.711 1.00 59.81 82 ALA A O 1
ATOM 677 N N . ARG A 1 83 ? 44.767 47.324 -12.239 1.00 57.03 83 ARG A N 1
ATOM 678 C CA . ARG A 1 83 ? 44.736 46.075 -13.018 1.00 57.03 83 ARG A CA 1
ATOM 679 C C . ARG A 1 83 ? 43.407 45.970 -13.759 1.00 57.03 83 ARG A C 1
ATOM 681 O O . ARG A 1 83 ? 42.353 45.972 -13.131 1.00 57.03 83 ARG A O 1
ATOM 688 N N . SER A 1 84 ? 43.463 45.954 -15.093 1.00 57.81 84 SER A N 1
ATOM 689 C CA . SER A 1 84 ? 42.255 45.946 -15.914 1.00 57.81 84 SER A CA 1
ATOM 690 C C . SER A 1 84 ? 41.355 44.786 -15.468 1.00 57.81 84 SER A C 1
ATOM 692 O O . SER A 1 84 ? 41.812 43.641 -15.520 1.00 57.81 84 SER A O 1
ATOM 694 N N . PRO A 1 85 ? 40.090 45.042 -15.075 1.00 63.88 85 PRO A N 1
ATOM 695 C CA . PRO A 1 85 ? 39.147 44.011 -14.625 1.00 63.88 85 PRO A CA 1
ATOM 696 C C . PRO A 1 85 ? 38.965 42.849 -15.617 1.00 63.88 85 PRO A C 1
ATOM 698 O O . PRO A 1 85 ? 38.461 41.785 -15.266 1.00 63.88 85 PRO A O 1
ATOM 701 N N . SER A 1 86 ? 39.385 43.039 -16.872 1.00 75.38 86 SER A N 1
ATOM 702 C CA . SER A 1 86 ? 39.423 42.015 -17.913 1.00 75.38 86 SER A CA 1
ATOM 703 C C . SER A 1 86 ? 40.440 40.900 -17.649 1.00 75.38 86 SER A C 1
ATOM 705 O O . SER A 1 86 ? 40.139 39.748 -17.955 1.00 75.38 86 SER A O 1
ATOM 707 N N . LEU A 1 87 ? 41.608 41.196 -17.065 1.00 84.00 87 LEU A N 1
ATOM 708 C CA . LEU A 1 87 ? 42.640 40.185 -16.811 1.00 84.00 87 LEU A CA 1
ATOM 709 C C . LEU A 1 87 ? 42.261 39.288 -15.628 1.00 84.00 87 LEU A C 1
ATOM 711 O O . LEU A 1 87 ? 42.383 38.071 -15.716 1.00 84.00 87 LEU A O 1
ATOM 715 N N . GLU A 1 88 ? 41.740 39.879 -14.553 1.00 85.81 88 GLU A N 1
ATOM 716 C CA . GLU A 1 88 ? 41.249 39.128 -13.389 1.00 85.81 88 GLU A CA 1
ATOM 717 C C . GLU A 1 88 ? 40.062 38.238 -13.765 1.00 85.81 88 GLU A C 1
ATOM 719 O O . GLU A 1 88 ? 39.996 37.079 -13.362 1.00 85.81 88 GLU A O 1
ATOM 724 N N . ARG A 1 89 ? 39.159 38.737 -14.619 1.00 87.12 89 ARG A N 1
ATOM 725 C CA . ARG A 1 89 ? 38.046 37.940 -15.145 1.00 87.12 89 ARG A CA 1
ATOM 726 C C . ARG A 1 89 ? 38.523 36.767 -16.001 1.00 87.12 89 ARG A C 1
ATOM 728 O O . ARG A 1 89 ? 37.970 35.677 -15.883 1.00 87.12 89 ARG A O 1
ATOM 735 N N . LEU A 1 90 ? 39.540 36.974 -16.839 1.00 91.62 90 LEU A N 1
ATOM 736 C CA . LEU A 1 90 ? 40.118 35.904 -17.652 1.00 91.62 90 LEU A CA 1
ATOM 737 C C . LEU A 1 90 ? 40.766 34.823 -16.779 1.00 91.62 90 LEU A C 1
ATOM 739 O O . LEU A 1 90 ? 40.608 33.635 -17.054 1.00 91.62 90 LEU A O 1
ATOM 743 N N . GLU A 1 91 ? 41.465 35.227 -15.721 1.00 93.19 91 GLU A N 1
ATOM 744 C CA . GLU A 1 91 ? 42.089 34.284 -14.795 1.00 93.19 91 GLU A CA 1
ATOM 745 C C . GLU A 1 91 ? 41.042 33.476 -14.019 1.00 93.19 91 GLU A C 1
ATOM 747 O O . GLU A 1 91 ? 41.142 32.252 -13.942 1.00 93.19 91 GLU A O 1
ATOM 752 N N . MET A 1 92 ? 39.975 34.121 -13.541 1.00 94.44 92 MET A N 1
ATOM 753 C CA . MET A 1 92 ? 38.854 33.411 -12.914 1.00 94.44 92 MET A CA 1
ATOM 754 C C . MET A 1 92 ? 38.184 32.419 -13.872 1.00 94.44 92 MET A C 1
ATOM 756 O O . MET A 1 92 ? 37.852 31.307 -13.466 1.00 94.44 92 MET A O 1
ATOM 760 N N . GLN A 1 93 ? 38.020 32.775 -15.150 1.00 94.19 93 GLN A N 1
ATOM 761 C CA . GLN A 1 93 ? 37.444 31.859 -16.138 1.00 94.19 93 GLN A CA 1
ATOM 762 C C . GLN A 1 93 ? 38.310 30.605 -16.311 1.00 94.19 93 GLN A C 1
ATOM 764 O O . GLN A 1 93 ? 37.790 29.493 -16.301 1.00 94.19 93 GLN A O 1
ATOM 769 N N . ARG A 1 94 ? 39.638 30.763 -16.374 1.00 97.00 94 ARG A N 1
ATOM 770 C CA . ARG A 1 94 ? 40.570 29.625 -16.450 1.00 97.00 94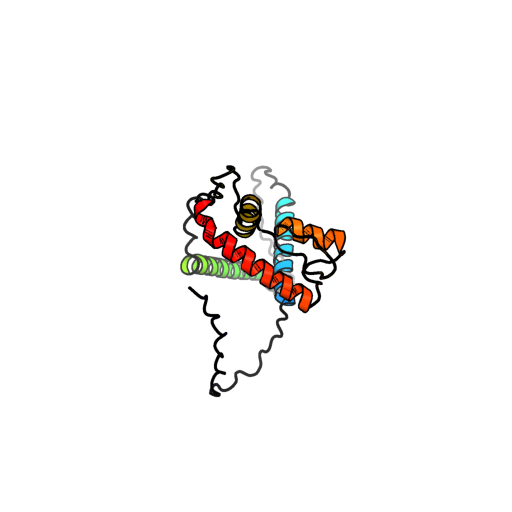 ARG A CA 1
ATOM 771 C C . ARG A 1 94 ? 40.482 28.717 -15.227 1.00 97.00 94 ARG A C 1
ATOM 773 O O . ARG A 1 94 ? 40.603 27.500 -15.361 1.00 97.00 94 ARG A O 1
ATOM 780 N N . GLN A 1 95 ? 40.287 29.296 -14.043 1.00 97.50 95 GLN A N 1
ATOM 781 C CA . GLN A 1 95 ? 40.090 28.525 -12.815 1.00 97.50 95 GLN A CA 1
ATOM 782 C C . GLN A 1 95 ? 38.780 27.730 -12.857 1.00 97.50 95 GLN A C 1
ATOM 784 O O . GLN A 1 95 ? 38.785 26.547 -12.518 1.00 97.50 95 GLN A O 1
ATOM 789 N N . LEU A 1 96 ? 37.685 28.334 -13.330 1.00 97.12 96 LEU A N 1
ATOM 790 C CA . LEU A 1 96 ? 36.407 27.635 -13.507 1.00 97.12 96 LEU A CA 1
ATOM 791 C C . LEU A 1 96 ? 36.511 26.492 -14.519 1.00 97.12 96 LEU A C 1
ATOM 793 O O . LEU A 1 96 ? 36.053 25.388 -14.231 1.00 97.12 96 LEU A O 1
ATOM 797 N N . ASP A 1 97 ? 37.152 26.726 -15.663 1.00 96.69 97 ASP A N 1
ATOM 798 C CA . ASP A 1 97 ? 37.321 25.704 -16.700 1.00 96.69 97 ASP A CA 1
ATOM 799 C C . ASP A 1 97 ? 38.152 24.517 -16.182 1.00 96.69 97 ASP A C 1
ATOM 801 O O . ASP A 1 97 ? 37.840 23.358 -16.467 1.00 96.69 97 ASP A O 1
ATOM 805 N N . ARG A 1 98 ? 39.177 24.791 -15.360 1.00 97.88 98 ARG A N 1
ATOM 806 C CA . ARG A 1 98 ? 39.976 23.753 -14.696 1.00 97.88 98 ARG A CA 1
ATOM 807 C C . ARG A 1 98 ? 39.124 22.916 -13.743 1.00 97.88 98 ARG A C 1
ATOM 809 O O . ARG A 1 98 ? 39.118 21.694 -13.869 1.00 97.88 98 ARG A O 1
ATOM 816 N N . LEU A 1 99 ? 38.369 23.561 -12.852 1.00 97.81 99 LEU A N 1
ATOM 817 C CA . LEU A 1 99 ? 37.485 22.872 -11.905 1.00 97.81 99 LEU A CA 1
ATOM 818 C C . LEU A 1 99 ? 36.408 22.051 -12.620 1.00 97.81 99 LEU A C 1
ATOM 820 O O . LEU A 1 99 ? 36.108 20.933 -12.210 1.00 97.81 99 LEU A O 1
ATOM 824 N N . TYR A 1 100 ? 35.839 22.579 -13.704 1.00 95.62 100 TYR A N 1
ATOM 825 C CA . TYR A 1 100 ? 34.838 21.869 -14.495 1.00 95.62 100 TYR A CA 1
ATOM 826 C C . TYR A 1 100 ? 35.427 20.626 -15.173 1.00 95.62 100 TYR A C 1
ATOM 828 O O . TYR A 1 100 ? 34.824 19.554 -15.144 1.00 95.62 100 TYR A O 1
ATOM 836 N N . SER A 1 101 ? 36.629 20.747 -15.739 1.00 96.81 101 SER A N 1
ATOM 837 C CA . SER A 1 101 ? 37.354 19.617 -16.326 1.00 96.81 101 SER A CA 1
ATOM 838 C C . SER A 1 101 ? 37.673 18.537 -15.283 1.00 96.81 101 SER A C 1
ATOM 840 O O . SER A 1 101 ? 37.439 17.352 -15.526 1.00 96.81 101 SER A O 1
ATOM 842 N N . GLU A 1 102 ? 38.134 18.936 -14.094 1.00 96.94 102 GLU A N 1
ATOM 843 C CA . GLU A 1 102 ? 38.389 18.021 -12.973 1.00 96.94 102 GLU A CA 1
ATOM 844 C C . GLU A 1 102 ? 37.103 17.328 -12.504 1.00 96.94 102 GLU A C 1
ATOM 846 O O . GLU A 1 102 ? 37.087 16.107 -12.339 1.00 96.94 102 GLU A O 1
ATOM 851 N N . ALA A 1 103 ? 36.001 18.070 -12.374 1.00 95.19 103 ALA A N 1
ATOM 852 C CA . ALA A 1 103 ? 34.700 17.518 -12.010 1.00 95.19 103 ALA A CA 1
ATOM 853 C C . ALA A 1 103 ? 34.200 16.489 -13.034 1.00 95.19 103 ALA A C 1
ATOM 855 O O . ALA A 1 103 ? 33.721 15.429 -12.637 1.00 95.19 103 ALA A O 1
ATOM 856 N N . LEU A 1 104 ? 34.365 16.744 -14.337 1.00 89.56 104 LEU A N 1
ATOM 857 C CA . LEU A 1 104 ? 34.042 15.769 -15.385 1.00 89.56 104 LEU A CA 1
ATOM 858 C C . LEU A 1 104 ? 34.948 14.531 -15.335 1.00 89.56 104 LEU A C 1
ATOM 860 O O . LEU A 1 104 ? 34.502 13.426 -15.647 1.00 89.56 104 LEU A O 1
ATOM 864 N N . GLY A 1 105 ? 36.215 14.697 -14.952 1.00 90.50 105 GLY A N 1
ATOM 865 C CA . GLY A 1 105 ? 37.128 13.584 -14.698 1.00 90.50 105 GLY A CA 1
ATOM 866 C C . GLY A 1 105 ? 36.628 12.696 -13.559 1.00 90.50 105 GLY A C 1
ATOM 867 O O . GLY A 1 105 ? 36.508 11.485 -13.737 1.00 90.50 105 GLY A O 1
ATOM 868 N N . LEU A 1 106 ? 36.253 13.312 -12.433 1.00 91.38 106 LEU A N 1
ATOM 869 C CA . LEU A 1 106 ? 35.676 12.625 -11.276 1.00 91.38 106 LEU A CA 1
ATOM 870 C C . LEU A 1 106 ? 34.327 11.977 -11.604 1.00 91.38 106 LEU A C 1
ATOM 872 O O . LEU A 1 106 ? 34.064 10.855 -11.175 1.00 91.38 106 LEU A O 1
ATOM 876 N N . GLU A 1 107 ? 33.481 12.643 -12.391 1.00 88.00 107 GLU A N 1
ATOM 877 C CA . GLU A 1 107 ? 32.229 12.060 -12.867 1.00 88.00 107 GLU A CA 1
ATOM 878 C C . GLU A 1 107 ? 32.520 10.781 -13.650 1.00 88.00 107 GLU A C 1
ATOM 880 O O . GLU A 1 107 ? 31.950 9.746 -13.351 1.00 88.00 107 GLU A O 1
ATOM 885 N N . ARG A 1 108 ? 33.495 10.777 -14.560 1.00 84.38 108 ARG A N 1
ATOM 886 C CA . ARG A 1 108 ? 33.837 9.566 -15.323 1.00 84.38 108 ARG A CA 1
ATOM 887 C C . ARG A 1 108 ? 34.457 8.453 -14.476 1.00 84.38 108 ARG A C 1
ATOM 889 O O . ARG A 1 108 ? 34.240 7.288 -14.803 1.00 84.38 108 ARG A O 1
ATOM 896 N N . THR A 1 109 ? 35.228 8.776 -13.433 1.00 87.62 109 THR A N 1
ATOM 897 C CA . THR A 1 109 ? 35.879 7.758 -12.585 1.00 87.62 109 THR A CA 1
ATOM 898 C C . THR A 1 109 ? 34.952 7.182 -11.520 1.00 87.62 109 THR A C 1
ATOM 900 O O . THR A 1 109 ? 35.010 5.985 -11.258 1.00 87.62 109 THR A O 1
ATOM 903 N N . TYR A 1 110 ? 34.102 8.008 -10.909 1.00 86.06 110 TYR A N 1
ATOM 904 C CA . TYR A 1 110 ? 33.225 7.598 -9.803 1.00 86.06 110 TYR A CA 1
ATOM 905 C C . TYR A 1 110 ? 31.783 7.333 -10.242 1.00 86.06 110 TYR A C 1
ATOM 907 O O . TYR A 1 110 ? 31.079 6.540 -9.619 1.00 86.06 110 TYR A O 1
ATOM 915 N N . PHE A 1 111 ? 31.349 7.962 -11.330 1.00 81.38 111 PHE A N 1
ATOM 916 C CA . PHE A 1 111 ? 30.045 7.776 -11.955 1.00 81.38 111 PHE A CA 1
ATOM 917 C C . PHE A 1 111 ? 30.259 7.340 -13.409 1.00 81.38 111 PHE A C 1
ATOM 919 O O . PHE A 1 111 ? 29.904 8.099 -14.318 1.00 81.38 111 PHE A O 1
ATOM 926 N N . PRO A 1 112 ? 30.858 6.145 -13.647 1.00 68.81 112 PRO A N 1
ATOM 927 C CA . PRO A 1 112 ? 31.082 5.630 -14.998 1.00 68.81 112 PRO A CA 1
ATOM 928 C C . PRO A 1 112 ? 29.818 5.892 -15.802 1.00 68.81 112 PRO A C 1
ATOM 930 O O . PRO A 1 112 ? 28.749 5.578 -15.264 1.00 68.81 112 PRO A O 1
ATOM 933 N N . PRO A 1 113 ? 29.922 6.561 -16.976 1.00 63.03 113 PRO A N 1
ATOM 934 C CA . PRO A 1 113 ? 28.792 7.159 -17.676 1.00 63.03 113 PRO A CA 1
ATOM 935 C C . PRO A 1 113 ? 27.726 6.106 -17.688 1.00 63.03 113 PRO A C 1
ATOM 937 O O . PRO A 1 113 ? 27.962 5.082 -18.333 1.00 63.03 113 PRO A O 1
ATOM 940 N N . ARG A 1 114 ? 26.693 6.311 -16.839 1.00 55.62 114 ARG A N 1
ATOM 941 C CA . ARG A 1 114 ? 25.777 5.243 -16.424 1.00 55.62 114 ARG A CA 1
ATOM 942 C C . ARG A 1 114 ? 25.545 4.451 -17.674 1.00 55.62 114 ARG A C 1
ATOM 944 O O . ARG A 1 114 ? 25.070 5.080 -18.629 1.00 55.62 114 ARG A O 1
ATOM 951 N N . ASN A 1 115 ? 25.996 3.182 -17.691 1.00 52.72 115 ASN A N 1
ATOM 952 C CA . ASN A 1 115 ? 25.695 2.234 -18.758 1.00 52.72 115 ASN A CA 1
ATOM 953 C C . ASN A 1 115 ? 24.357 2.684 -19.275 1.00 52.72 115 ASN A C 1
ATOM 955 O O . ASN A 1 115 ? 23.452 2.780 -18.439 1.00 52.72 115 ASN A O 1
ATOM 959 N N . ARG A 1 116 ? 24.290 3.152 -20.533 1.00 53.09 116 ARG A N 1
ATOM 960 C CA . ARG A 1 116 ? 23.015 3.506 -21.145 1.00 53.09 116 ARG A CA 1
ATOM 961 C C . ARG A 1 116 ? 22.166 2.304 -20.813 1.00 53.09 116 ARG A C 1
ATOM 963 O O . ARG A 1 116 ? 22.427 1.245 -21.376 1.00 53.09 116 ARG A O 1
ATOM 970 N N . LEU A 1 117 ? 21.310 2.431 -19.800 1.00 51.62 117 LEU A N 1
ATOM 971 C CA . LEU A 1 117 ? 20.389 1.395 -19.412 1.00 51.62 117 LEU A CA 1
ATOM 972 C C . LEU A 1 117 ? 19.594 1.341 -20.694 1.00 51.62 117 LEU A C 1
ATOM 974 O O . LEU A 1 117 ? 18.897 2.309 -21.006 1.00 51.62 117 LEU A O 1
ATOM 978 N N . THR A 1 118 ? 19.913 0.363 -21.543 1.00 57.84 118 THR A N 1
ATOM 979 C CA . THR A 1 118 ? 19.189 0.057 -22.769 1.00 57.84 118 THR A CA 1
ATOM 980 C C . THR A 1 118 ? 17.760 0.106 -22.313 1.00 57.84 118 THR A C 1
ATOM 982 O O . THR A 1 118 ? 17.488 -0.729 -21.456 1.00 57.84 118 THR A O 1
ATOM 985 N N . PRO A 1 119 ? 16.988 1.153 -22.686 1.00 60.06 119 PRO A N 1
ATOM 986 C CA . PRO A 1 119 ? 15.900 1.712 -21.889 1.00 60.06 119 PRO A CA 1
ATOM 987 C C . PRO A 1 119 ? 15.249 0.574 -21.147 1.00 60.06 119 PRO A C 1
ATOM 989 O O . PRO A 1 119 ? 14.587 -0.214 -21.815 1.00 60.06 119 PRO A O 1
ATOM 992 N N . GLU A 1 120 ? 15.646 0.393 -19.872 1.00 60.47 120 GLU A N 1
ATOM 993 C CA . GLU A 1 120 ? 15.381 -0.854 -19.150 1.00 60.47 120 GLU A CA 1
ATOM 994 C C . GLU A 1 120 ? 13.902 -1.068 -19.335 1.00 60.47 120 GLU A C 1
ATOM 996 O O . GLU A 1 120 ? 13.136 -0.173 -18.956 1.00 60.47 120 GLU A O 1
ATOM 1001 N N . GLU A 1 121 ? 13.550 -2.122 -20.082 1.00 65.62 121 GLU A N 1
ATOM 1002 C CA . GLU A 1 121 ? 12.198 -2.325 -20.576 1.00 65.62 121 GLU A CA 1
ATOM 1003 C C . GLU A 1 121 ? 11.302 -2.099 -19.382 1.00 65.62 121 GLU A C 1
ATOM 1005 O O . GLU A 1 121 ? 11.443 -2.800 -18.378 1.00 65.62 121 GLU A O 1
ATOM 1010 N N . THR A 1 122 ? 10.521 -1.011 -19.425 1.00 74.19 122 THR A N 1
ATOM 1011 C CA . THR A 1 122 ? 9.855 -0.514 -18.222 1.00 74.19 122 THR A CA 1
ATOM 1012 C C . THR A 1 122 ? 9.125 -1.703 -17.631 1.00 74.19 122 THR A C 1
ATOM 1014 O O . THR A 1 122 ? 8.295 -2.253 -18.365 1.00 74.19 1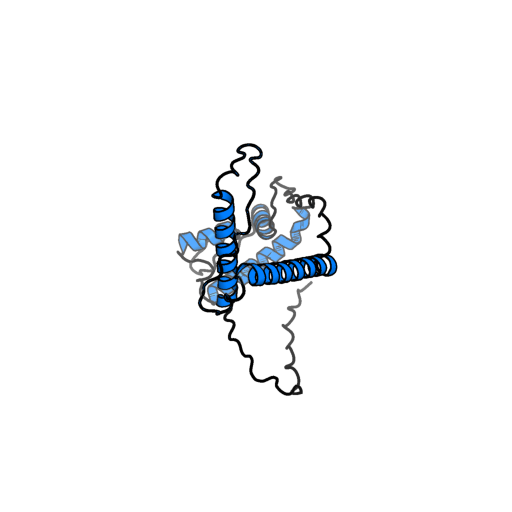22 THR A O 1
ATOM 1017 N N . PRO A 1 123 ? 9.472 -2.143 -16.404 1.00 78.50 123 PRO A N 1
ATOM 1018 C CA . PRO A 1 123 ? 9.102 -3.461 -15.919 1.00 78.50 123 PRO A CA 1
ATOM 1019 C C . PRO A 1 123 ? 7.607 -3.624 -16.127 1.00 78.50 123 PRO A C 1
ATOM 1021 O O . PRO A 1 123 ? 6.811 -2.839 -15.595 1.00 78.50 123 PRO A O 1
ATOM 1024 N N . VAL A 1 124 ? 7.245 -4.544 -17.025 1.00 88.50 124 VAL A N 1
ATOM 1025 C CA . VAL A 1 124 ? 5.866 -4.671 -17.487 1.00 88.50 124 VAL A CA 1
ATOM 1026 C C . VAL A 1 124 ? 5.045 -5.014 -16.259 1.00 88.50 124 VAL A C 1
ATOM 1028 O O . VAL A 1 124 ? 5.295 -6.015 -15.596 1.00 88.50 124 VAL A O 1
ATOM 1031 N N . ALA A 1 125 ? 4.105 -4.134 -15.910 1.00 92.56 125 ALA A N 1
ATOM 1032 C CA . ALA A 1 125 ? 3.289 -4.333 -14.727 1.00 92.56 125 ALA A CA 1
ATOM 1033 C C . ALA A 1 125 ? 2.574 -5.688 -14.842 1.00 92.56 125 ALA A C 1
ATOM 1035 O O . ALA A 1 125 ? 1.854 -5.893 -15.829 1.00 92.56 125 ALA A O 1
ATOM 1036 N N . PRO A 1 126 ? 2.741 -6.587 -13.859 1.00 95.56 126 PRO A N 1
ATOM 1037 C CA . PRO A 1 126 ? 2.188 -7.923 -13.954 1.00 95.56 126 PRO A CA 1
ATOM 1038 C C . PRO A 1 126 ? 0.664 -7.850 -14.002 1.00 95.56 126 PRO A C 1
ATOM 1040 O O . PRO A 1 126 ? 0.026 -7.009 -13.348 1.00 95.56 126 PRO A O 1
ATOM 1043 N N . SER A 1 127 ? 0.077 -8.701 -14.836 1.00 97.38 127 SER A N 1
ATOM 1044 C CA . SER A 1 127 ? -1.369 -8.838 -14.971 1.00 97.38 127 SER A CA 1
ATOM 1045 C C . SER A 1 127 ? -1.895 -9.902 -14.027 1.00 97.38 127 SER A C 1
ATOM 1047 O O . SER A 1 127 ? -1.315 -10.976 -13.916 1.00 97.38 127 SER A O 1
ATOM 1049 N N . CYS A 1 128 ? -3.030 -9.620 -13.401 1.00 98.31 128 CYS A N 1
ATOM 1050 C CA . CYS A 1 128 ? -3.754 -10.607 -12.627 1.00 98.31 128 CYS A CA 1
ATOM 1051 C C . CYS A 1 128 ? -4.270 -11.727 -13.546 1.00 98.31 128 CYS A C 1
ATOM 1053 O O . CYS A 1 128 ? -4.995 -11.438 -14.499 1.00 98.31 128 CYS A O 1
ATOM 1055 N N . ARG A 1 129 ? -3.961 -12.993 -13.261 1.00 97.88 129 ARG A N 1
ATOM 1056 C CA . ARG A 1 129 ? -4.387 -14.152 -14.064 1.00 97.88 129 ARG A CA 1
ATOM 1057 C C . ARG A 1 129 ? -5.900 -14.387 -14.035 1.00 97.88 129 ARG A C 1
ATOM 1059 O O . ARG A 1 129 ? -6.453 -14.888 -15.006 1.00 97.88 129 ARG A O 1
ATOM 1066 N N . SER A 1 130 ? -6.585 -14.002 -12.955 1.00 97.62 130 SER A N 1
ATOM 1067 C CA . SER A 1 130 ? -8.032 -14.223 -12.810 1.00 97.62 130 SER A CA 1
ATOM 1068 C C . SER A 1 130 ? -8.887 -13.198 -13.565 1.00 97.62 130 SER A C 1
ATOM 1070 O O . SER A 1 1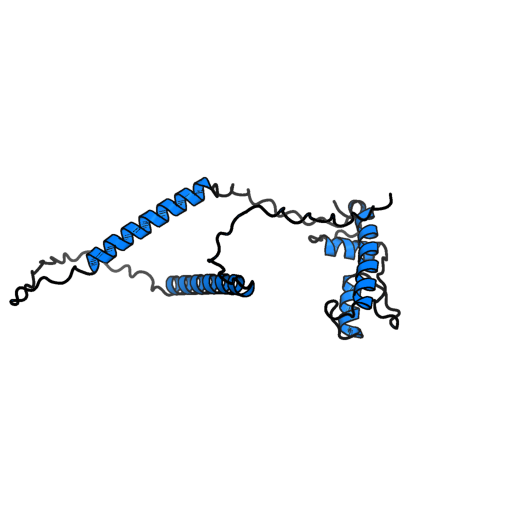30 ? -9.962 -13.542 -14.047 1.00 97.62 130 SER A O 1
ATOM 1072 N N . CYS A 1 131 ? -8.442 -11.938 -13.667 1.00 97.88 131 CYS A N 1
ATOM 1073 C CA . CYS A 1 131 ? -9.239 -10.851 -14.258 1.00 97.88 131 CYS A CA 1
ATOM 1074 C C . CYS A 1 131 ? -8.512 -10.010 -15.322 1.00 97.88 131 CYS A C 1
ATOM 1076 O O . CYS A 1 131 ? -9.105 -9.092 -15.888 1.00 97.88 131 CYS A O 1
ATOM 1078 N N . GLY A 1 132 ? -7.229 -10.265 -15.578 1.00 96.94 132 GLY A N 1
ATOM 1079 C CA . GLY A 1 132 ? -6.416 -9.562 -16.574 1.00 96.94 132 GLY A CA 1
ATOM 1080 C C . GLY A 1 132 ? -5.959 -8.149 -16.187 1.00 96.94 132 GLY A C 1
ATOM 1081 O O . GLY A 1 132 ? -5.261 -7.501 -16.969 1.00 96.94 132 GLY A O 1
ATOM 1082 N N . GLN A 1 133 ? -6.317 -7.630 -15.005 1.00 97.38 133 GLN A N 1
ATOM 1083 C CA . GLN A 1 133 ? -5.928 -6.274 -14.596 1.00 97.38 133 GLN A CA 1
ATOM 1084 C C . GLN A 1 133 ? -4.416 -6.162 -14.357 1.00 97.38 133 GLN A C 1
ATOM 1086 O O . GLN A 1 133 ? -3.848 -6.908 -13.564 1.00 97.38 133 GLN A O 1
ATOM 1091 N N . ARG A 1 134 ? -3.764 -5.186 -15.001 1.00 96.62 134 ARG A N 1
ATOM 1092 C CA . ARG A 1 134 ? -2.338 -4.881 -14.800 1.00 96.62 134 ARG A CA 1
ATOM 1093 C C . ARG A 1 134 ? -2.141 -3.992 -13.582 1.00 96.62 134 ARG A C 1
ATOM 1095 O O . ARG A 1 134 ? -2.676 -2.882 -13.534 1.00 96.62 134 ARG A O 1
ATOM 1102 N N . ILE A 1 135 ? -1.359 -4.457 -12.610 1.00 96.69 135 ILE A N 1
ATOM 1103 C CA . ILE A 1 135 ? -1.171 -3.755 -11.337 1.00 96.69 135 ILE A CA 1
ATOM 1104 C C . ILE A 1 135 ? 0.315 -3.668 -10.996 1.00 96.69 135 ILE A C 1
ATOM 1106 O O . ILE A 1 135 ? 0.939 -4.635 -10.573 1.00 96.69 135 ILE A O 1
ATOM 1110 N N . ALA A 1 136 ? 0.873 -2.464 -11.123 1.00 94.19 136 ALA A N 1
ATOM 1111 C CA . ALA A 1 136 ? 2.301 -2.239 -10.918 1.00 94.19 136 ALA A CA 1
ATOM 1112 C C . ALA A 1 136 ? 2.720 -2.387 -9.443 1.00 94.19 136 ALA A C 1
ATOM 1114 O O . ALA A 1 136 ? 3.681 -3.085 -9.118 1.00 94.19 136 ALA A O 1
ATOM 1115 N N . SER A 1 137 ? 2.000 -1.739 -8.518 1.00 95.44 137 SER A N 1
ATOM 1116 C CA . SER A 1 137 ? 2.439 -1.686 -7.119 1.00 95.44 137 SER A CA 1
ATOM 1117 C C . SER A 1 137 ? 2.020 -2.924 -6.323 1.00 95.44 137 SER A C 1
ATOM 1119 O O . SER A 1 137 ? 0.860 -3.338 -6.354 1.00 95.44 137 SER A O 1
ATOM 1121 N N . LEU A 1 138 ? 2.948 -3.470 -5.535 1.00 96.19 138 LEU A N 1
ATOM 1122 C CA . LEU A 1 138 ? 2.704 -4.620 -4.655 1.00 96.19 138 LEU A CA 1
ATOM 1123 C C . LEU A 1 138 ? 1.539 -4.370 -3.680 1.00 96.19 138 LEU A C 1
ATOM 1125 O O . LEU A 1 138 ? 0.666 -5.213 -3.504 1.00 96.19 138 LEU A O 1
ATOM 1129 N N . ARG A 1 139 ? 1.446 -3.159 -3.114 1.00 95.88 139 ARG A N 1
ATOM 1130 C CA . ARG A 1 139 ? 0.333 -2.773 -2.228 1.00 95.88 139 ARG A CA 1
ATOM 1131 C C . ARG A 1 139 ? -1.028 -2.852 -2.928 1.00 95.88 139 ARG A C 1
ATOM 1133 O O . ARG A 1 139 ? -2.011 -3.254 -2.308 1.00 95.88 139 ARG A O 1
ATOM 1140 N N . GLN A 1 140 ? -1.110 -2.442 -4.196 1.00 95.94 140 GLN A N 1
ATOM 1141 C CA . GLN A 1 140 ? -2.348 -2.575 -4.966 1.00 95.94 140 GLN A CA 1
ATOM 1142 C C . GLN A 1 140 ? -2.631 -4.037 -5.308 1.00 95.94 140 GLN A C 1
ATOM 1144 O O . GLN A 1 140 ? -3.790 -4.428 -5.226 1.00 95.94 140 GLN A O 1
ATOM 1149 N N . ARG A 1 141 ? -1.602 -4.836 -5.620 1.00 97.44 141 ARG A N 1
ATOM 1150 C CA . ARG A 1 141 ? -1.740 -6.276 -5.883 1.00 97.44 141 ARG A CA 1
ATOM 1151 C C . ARG A 1 141 ? -2.338 -7.021 -4.688 1.00 97.44 141 ARG A C 1
ATOM 1153 O O . ARG A 1 141 ? -3.351 -7.688 -4.853 1.00 97.44 141 ARG A O 1
ATOM 1160 N N . ARG A 1 142 ? -1.832 -6.790 -3.473 1.00 97.81 142 ARG A N 1
ATOM 1161 C CA . ARG A 1 142 ? -2.410 -7.359 -2.236 1.00 97.81 142 ARG A CA 1
ATOM 1162 C C . ARG A 1 142 ? -3.863 -6.942 -2.018 1.00 97.81 142 ARG A C 1
ATOM 1164 O O . ARG A 1 142 ? -4.726 -7.772 -1.762 1.00 97.8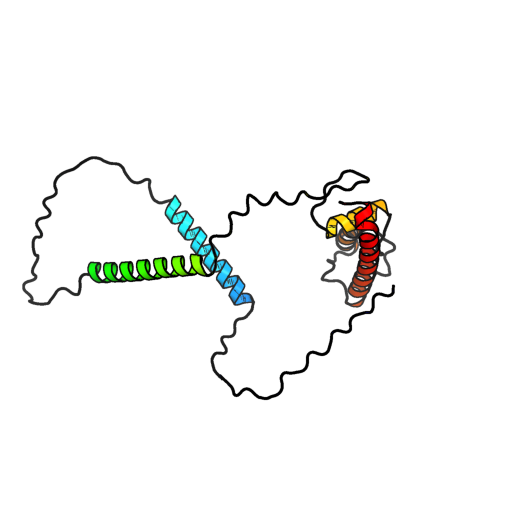1 142 ARG A O 1
ATOM 1171 N N . SER A 1 143 ? -4.165 -5.646 -2.169 1.00 96.94 143 SER A N 1
ATOM 1172 C CA . SER A 1 143 ? -5.549 -5.161 -2.050 1.00 96.94 143 SER A CA 1
ATOM 1173 C C . SER A 1 143 ? -6.469 -5.758 -3.116 1.00 96.94 143 SER A C 1
ATOM 1175 O O . SER A 1 143 ? -7.659 -5.892 -2.857 1.00 96.94 143 SER A O 1
ATOM 1177 N N . HIS A 1 144 ? -5.940 -6.056 -4.301 1.00 97.50 144 HIS A N 1
ATOM 1178 C CA . HIS A 1 144 ? -6.669 -6.679 -5.395 1.00 97.50 144 HIS A CA 1
ATOM 1179 C C . HIS A 1 144 ? -6.926 -8.168 -5.126 1.00 97.50 144 HIS A C 1
ATOM 1181 O O . HIS A 1 144 ? -8.065 -8.610 -5.250 1.00 97.50 144 HIS A O 1
ATOM 1187 N N . ILE A 1 145 ? -5.929 -8.916 -4.645 1.00 98.00 145 ILE A N 1
ATOM 1188 C CA . ILE A 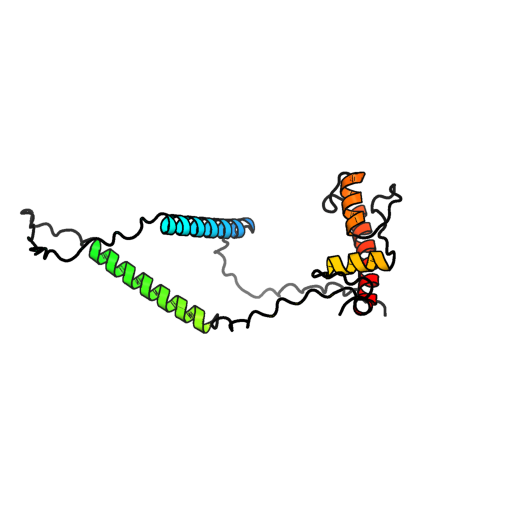1 145 ? -6.117 -10.293 -4.157 1.00 98.00 145 ILE A CA 1
ATOM 1189 C C . ILE A 1 145 ? -7.197 -10.346 -3.081 1.00 98.00 145 ILE A C 1
ATOM 1191 O O . ILE A 1 145 ? -8.085 -11.193 -3.156 1.00 98.00 145 ILE A O 1
ATOM 1195 N N . GLY A 1 146 ? -7.188 -9.394 -2.143 1.00 97.56 146 GLY A N 1
ATOM 1196 C CA . GLY A 1 146 ? -8.224 -9.304 -1.118 1.00 97.56 146 GLY A CA 1
ATOM 1197 C C . GLY A 1 146 ? -9.642 -9.229 -1.690 1.00 97.56 146 GLY A C 1
ATOM 1198 O O . GLY A 1 146 ? -10.547 -9.817 -1.115 1.00 97.56 146 GLY A O 1
ATOM 1199 N N . THR A 1 147 ? -9.840 -8.601 -2.857 1.00 97.00 147 THR A N 1
ATOM 1200 C CA . THR A 1 147 ? -11.161 -8.582 -3.515 1.00 97.00 147 THR A CA 1
ATOM 1201 C C . THR A 1 147 ? -11.552 -9.920 -4.139 1.00 97.00 147 THR A C 1
ATOM 1203 O O . THR A 1 147 ? -12.731 -10.249 -4.150 1.00 97.00 147 THR A O 1
ATOM 1206 N N . HIS A 1 148 ? -10.590 -10.712 -4.621 1.00 97.75 148 HIS A N 1
ATOM 1207 C CA . HIS A 1 148 ? -10.858 -12.046 -5.168 1.00 97.75 148 HIS A CA 1
ATOM 1208 C C . HIS A 1 148 ? -11.103 -13.096 -4.084 1.00 97.75 148 HIS A C 1
ATOM 1210 O O . HIS A 1 148 ? -11.910 -14.002 -4.272 1.00 97.75 148 HIS A O 1
ATOM 1216 N N . ARG A 1 149 ? -10.403 -12.973 -2.955 1.00 97.50 149 ARG A N 1
ATOM 1217 C CA . ARG A 1 149 ? -10.473 -13.901 -1.821 1.00 97.50 149 ARG A CA 1
ATOM 1218 C C . ARG A 1 149 ? -11.468 -13.458 -0.741 1.00 97.50 149 ARG A C 1
ATOM 1220 O O . ARG A 1 149 ? -11.578 -14.131 0.274 1.00 97.50 149 ARG A O 1
ATOM 1227 N N . SER A 1 150 ? -12.170 -12.341 -0.953 1.00 96.94 150 SER A N 1
ATOM 1228 C CA . SER A 1 150 ? -13.053 -11.710 0.039 1.00 96.94 150 SER A CA 1
ATOM 1229 C C . SER A 1 150 ? -12.370 -11.520 1.399 1.00 96.94 150 SER A C 1
ATOM 1231 O O . SER A 1 150 ? -12.982 -11.714 2.445 1.00 96.94 150 SER A O 1
ATOM 1233 N N . LEU A 1 151 ? -11.082 -11.162 1.384 1.00 97.38 151 LEU A N 1
ATOM 1234 C CA . LEU A 1 151 ? -10.338 -10.863 2.601 1.00 97.38 151 LEU A CA 1
ATOM 1235 C C . LEU A 1 151 ? -10.741 -9.480 3.095 1.00 97.38 151 LEU A C 1
ATOM 1237 O O . LEU A 1 151 ? -10.645 -8.478 2.370 1.00 97.38 151 LEU A O 1
ATOM 1241 N N . GLU A 1 152 ? -11.152 -9.421 4.351 1.00 97.94 152 GLU A N 1
ATOM 1242 C CA . GLU A 1 152 ? -11.655 -8.206 4.964 1.00 97.94 152 GLU A CA 1
ATOM 1243 C C . GLU A 1 152 ? -10.845 -7.844 6.202 1.00 97.94 152 GLU A C 1
ATOM 1245 O O . GLU A 1 152 ? -10.532 -8.678 7.045 1.00 97.94 152 GLU A O 1
ATOM 1250 N N . ILE A 1 153 ? -10.522 -6.561 6.317 1.00 98.19 153 ILE A N 1
ATOM 1251 C CA . ILE A 1 153 ? -9.923 -5.981 7.509 1.00 98.19 153 ILE A CA 1
ATOM 1252 C C . ILE A 1 153 ? -11.066 -5.323 8.294 1.00 98.19 153 ILE A C 1
ATOM 1254 O O . ILE A 1 153 ? -11.781 -4.491 7.717 1.00 98.19 153 ILE A O 1
ATOM 1258 N N . PRO A 1 154 ? -11.264 -5.656 9.580 1.00 98.44 154 PRO A N 1
ATOM 1259 C CA . PRO A 1 154 ? -12.270 -4.998 10.399 1.00 98.44 154 PRO A CA 1
ATOM 1260 C C . PRO A 1 154 ? -11.903 -3.532 10.652 1.00 98.44 154 PRO A C 1
ATOM 1262 O O . PRO A 1 154 ? -10.728 -3.156 10.743 1.00 98.44 154 PRO A O 1
ATOM 1265 N N . CYS A 1 155 ? -12.916 -2.678 10.788 1.00 98.56 155 CYS A N 1
ATOM 1266 C CA . CYS A 1 155 ? -12.706 -1.283 11.149 1.00 98.56 155 CYS A CA 1
ATOM 1267 C C . CYS A 1 155 ? -12.050 -1.170 12.540 1.00 98.56 155 CYS A C 1
ATOM 1269 O O . CYS A 1 155 ? -12.517 -1.790 13.494 1.00 98.56 155 CYS A O 1
ATOM 1271 N N . PRO A 1 156 ? -10.990 -0.353 12.713 1.00 98.31 156 PRO A N 1
ATOM 1272 C CA . PRO A 1 156 ? -10.303 -0.244 14.002 1.00 98.31 156 PRO A CA 1
ATOM 1273 C C . PRO A 1 156 ? -11.147 0.396 15.117 1.00 98.31 156 PRO A C 1
ATOM 1275 O O . PRO A 1 156 ? -10.769 0.310 16.290 1.00 98.31 156 PRO A O 1
ATOM 1278 N N . PHE A 1 157 ? -12.276 1.027 14.781 1.00 98.00 157 PHE A N 1
ATOM 1279 C CA . PHE A 1 157 ? -13.221 1.607 15.734 1.00 98.00 157 PHE A CA 1
ATOM 1280 C C . PHE A 1 157 ? -14.180 0.527 16.247 1.00 98.00 157 PHE A C 1
ATOM 1282 O O . PHE A 1 157 ? -14.996 0.017 15.488 1.00 98.00 157 PHE A O 1
ATOM 1289 N N . ARG A 1 158 ? -14.140 0.221 17.553 1.00 96.75 158 ARG A N 1
ATOM 1290 C CA . ARG A 1 158 ? -14.916 -0.881 18.168 1.00 96.75 158 ARG A CA 1
ATOM 1291 C C . ARG A 1 158 ? -16.436 -0.778 17.989 1.00 96.75 158 ARG A C 1
ATOM 1293 O O . ARG A 1 158 ? -17.123 -1.786 18.057 1.00 96.75 158 ARG A O 1
ATOM 1300 N N . SER A 1 159 ? -16.961 0.429 17.795 1.00 97.12 159 SER A N 1
ATOM 1301 C CA . SER A 1 159 ? -18.390 0.675 17.570 1.00 97.12 159 SER A CA 1
ATOM 1302 C C . SER A 1 159 ? -18.807 0.571 16.100 1.00 97.12 159 SER A C 1
ATOM 1304 O O . SER A 1 159 ? -19.980 0.763 15.786 1.00 97.12 159 SER A O 1
ATOM 1306 N N . CYS A 1 160 ? -17.872 0.300 15.187 1.00 98.25 160 CYS A N 1
ATOM 1307 C CA . CYS A 1 160 ? -18.140 0.192 13.763 1.00 98.25 160 CYS A CA 1
ATOM 1308 C C . CYS A 1 160 ? -18.090 -1.271 13.313 1.00 98.25 160 CYS A C 1
ATOM 1310 O O . CYS A 1 160 ? -17.062 -1.925 13.438 1.00 98.25 160 CYS A O 1
ATOM 1312 N N . SER A 1 161 ? -19.185 -1.763 12.733 1.00 98.19 161 SER A N 1
ATOM 1313 C CA . SER A 1 161 ? -19.291 -3.124 12.187 1.00 98.19 161 SER A CA 1
ATOM 1314 C C . SER A 1 161 ? -18.778 -3.263 10.750 1.00 98.19 161 SER A C 1
ATOM 1316 O O . SER A 1 161 ? -18.947 -4.312 10.137 1.00 98.19 161 SER A O 1
ATOM 1318 N N . TYR A 1 162 ? -18.204 -2.203 10.175 1.00 98.50 162 TYR A N 1
ATOM 1319 C CA . TYR A 1 162 ? -17.705 -2.245 8.807 1.00 98.50 162 TYR A CA 1
ATOM 1320 C C . TYR A 1 162 ? -16.419 -3.068 8.721 1.00 98.50 162 TYR A C 1
ATOM 1322 O O . TYR A 1 162 ? -15.494 -2.869 9.509 1.00 98.50 162 TYR A O 1
ATOM 1330 N N . SER A 1 163 ? -16.340 -3.897 7.689 1.00 98.19 163 SER A N 1
ATOM 1331 C CA . SER A 1 163 ? -15.146 -4.635 7.298 1.00 98.19 163 SER A CA 1
ATOM 1332 C C . SER A 1 163 ? -14.952 -4.494 5.789 1.00 98.19 163 SER A C 1
ATOM 1334 O O . SER A 1 163 ? -15.906 -4.261 5.042 1.00 98.19 163 SER A O 1
ATOM 1336 N N . GLY A 1 164 ? -13.706 -4.552 5.325 1.00 97.69 164 GLY A N 1
ATOM 1337 C CA . GLY A 1 164 ? -13.421 -4.529 3.892 1.00 97.69 164 GLY A CA 1
ATOM 1338 C C . GLY A 1 164 ? -11.933 -4.528 3.573 1.00 97.69 164 GLY A C 1
ATOM 1339 O O . GLY A 1 164 ? -11.088 -4.452 4.462 1.00 97.69 164 GLY A O 1
ATOM 1340 N N . CYS A 1 165 ? -11.587 -4.592 2.286 1.00 96.56 165 CYS A N 1
ATOM 1341 C CA . CYS A 1 165 ? -10.187 -4.542 1.865 1.00 96.56 165 CYS A CA 1
ATOM 1342 C C . CYS A 1 165 ? -9.537 -3.183 2.193 1.00 96.56 165 CYS A C 1
ATOM 1344 O O . CYS A 1 165 ? -10.211 -2.171 2.401 1.00 96.56 165 CYS A O 1
ATOM 1346 N N . LEU A 1 166 ? -8.202 -3.125 2.142 1.00 95.31 166 LEU A N 1
ATOM 1347 C CA . LEU A 1 166 ? -7.416 -1.971 2.594 1.00 95.31 166 LEU A CA 1
ATOM 1348 C C . LEU A 1 166 ? -7.855 -0.613 2.006 1.00 95.31 166 LEU A C 1
ATOM 1350 O O . LEU A 1 166 ? -8.009 0.357 2.746 1.00 95.31 166 LEU A O 1
ATOM 1354 N N . ARG A 1 167 ? -8.056 -0.514 0.682 1.00 94.12 167 ARG A N 1
ATOM 1355 C CA . ARG A 1 167 ? -8.443 0.757 0.034 1.00 94.12 167 ARG A CA 1
ATOM 1356 C C . ARG A 1 167 ? -9.870 1.211 0.389 1.00 94.12 167 ARG A C 1
ATOM 1358 O O . ARG A 1 167 ? -10.026 2.382 0.743 1.00 94.12 167 ARG A O 1
ATOM 1365 N N . PRO A 1 168 ? -10.906 0.356 0.277 1.00 96.25 168 PRO A N 1
ATOM 1366 C CA . PRO A 1 168 ? -12.243 0.676 0.778 1.00 96.25 168 PRO A CA 1
ATOM 1367 C C . PRO A 1 168 ? -12.249 1.058 2.259 1.00 96.25 168 PRO A C 1
ATOM 1369 O O . PRO A 1 168 ? -12.855 2.067 2.615 1.00 96.25 168 PRO A O 1
ATOM 1372 N N . LEU A 1 169 ? -11.502 0.330 3.093 1.00 97.62 169 LEU A N 1
ATOM 1373 C CA . LEU A 1 169 ? -11.411 0.597 4.524 1.00 97.62 169 LEU A CA 1
ATOM 1374 C C . LEU A 1 169 ? -10.763 1.954 4.833 1.00 97.62 169 LEU A C 1
ATOM 1376 O O . LEU A 1 169 ? -11.270 2.707 5.659 1.00 97.62 169 LEU A O 1
ATOM 1380 N N . GLU A 1 170 ? -9.693 2.324 4.131 1.00 96.88 170 GLU A N 1
ATOM 1381 C CA . GLU A 1 170 ? -9.069 3.649 4.253 1.00 96.88 170 GLU A CA 1
ATOM 1382 C C . GLU A 1 170 ? -10.054 4.788 3.973 1.00 96.88 170 GLU A C 1
ATOM 1384 O O . GLU A 1 170 ? -10.142 5.753 4.739 1.00 96.88 170 GLU A O 1
ATOM 1389 N N . LYS A 1 171 ? -10.831 4.657 2.892 1.00 97.31 171 LYS A N 1
ATOM 1390 C CA . LYS A 1 171 ? -11.880 5.623 2.546 1.00 97.31 171 LYS A CA 1
ATOM 1391 C C . LYS A 1 171 ? -13.014 5.610 3.563 1.00 97.31 171 LYS A C 1
ATOM 1393 O O . LYS A 1 171 ? -13.525 6.673 3.903 1.00 97.31 171 LYS A O 1
ATOM 1398 N N . HIS A 1 172 ? -13.403 4.436 4.053 1.00 98.31 172 HIS A N 1
ATOM 1399 C CA . HIS A 1 172 ? -14.403 4.301 5.104 1.00 98.31 172 HIS A CA 1
ATOM 1400 C C . HIS A 1 172 ? -13.972 5.062 6.365 1.00 98.31 172 HIS A C 1
ATOM 1402 O O . HIS A 1 172 ? -14.733 5.898 6.847 1.00 98.31 172 HIS A O 1
ATOM 1408 N N . ILE A 1 173 ? -12.737 4.863 6.836 1.00 98.25 173 ILE A N 1
ATOM 1409 C CA . ILE A 1 173 ? -12.189 5.564 8.006 1.00 98.25 173 ILE A CA 1
ATOM 1410 C C . ILE A 1 173 ? -12.225 7.084 7.797 1.00 98.25 173 ILE A C 1
ATOM 1412 O O . ILE A 1 173 ? -12.683 7.826 8.668 1.00 98.25 173 ILE A O 1
ATOM 1416 N N . GLN A 1 174 ? -11.830 7.549 6.613 1.00 98.12 174 GLN A N 1
ATOM 1417 C CA . GLN A 1 174 ? -11.863 8.972 6.289 1.00 98.12 174 GLN A CA 1
ATOM 1418 C C . GLN A 1 174 ? -13.285 9.545 6.235 1.00 98.12 174 GLN A C 1
ATOM 1420 O O . GLN A 1 174 ? -13.520 10.627 6.768 1.00 98.12 174 GLN A O 1
ATOM 1425 N N . ASN A 1 175 ? -14.228 8.838 5.615 1.00 98.25 175 ASN A N 1
ATOM 1426 C CA . ASN A 1 175 ? -15.566 9.362 5.337 1.00 98.25 175 ASN A CA 1
ATOM 1427 C C . ASN A 1 175 ? -16.534 9.196 6.514 1.00 98.25 175 ASN A C 1
ATOM 1429 O O . ASN A 1 175 ? -17.351 10.078 6.757 1.00 98.25 175 ASN A O 1
ATOM 1433 N N . LYS A 1 176 ? -16.474 8.064 7.226 1.00 98.38 176 LYS A N 1
ATOM 1434 C CA . LYS A 1 176 ? -17.380 7.754 8.343 1.00 98.38 176 LYS A CA 1
ATOM 1435 C C . LYS A 1 176 ? -16.860 8.254 9.682 1.00 98.38 176 LYS A C 1
ATOM 1437 O O . LYS A 1 176 ? -17.662 8.692 10.496 1.00 98.38 176 LYS A O 1
ATOM 1442 N N . HIS A 1 177 ? -15.544 8.233 9.895 1.00 97.88 177 HIS A N 1
ATOM 1443 C CA . HIS A 1 177 ? -14.947 8.676 11.158 1.00 97.88 177 HIS A CA 1
ATOM 1444 C C . HIS A 1 177 ? -14.276 10.051 11.063 1.00 97.88 177 HIS A C 1
ATOM 1446 O O . HIS A 1 177 ? -13.828 10.574 12.080 1.00 97.88 177 HIS A O 1
ATOM 1452 N N . GLY A 1 178 ? -14.180 10.649 9.867 1.00 97.44 178 GLY A N 1
ATOM 1453 C CA . GLY A 1 178 ? -13.563 11.968 9.681 1.00 97.44 178 GLY A CA 1
ATOM 1454 C C . GLY A 1 178 ? -12.067 11.998 10.012 1.00 97.44 178 GLY A C 1
ATOM 1455 O O . GLY A 1 178 ? -11.491 13.070 10.192 1.00 97.44 178 GLY A O 1
ATOM 1456 N N . ARG A 1 179 ? -11.419 10.831 10.126 1.00 96.38 179 ARG A N 1
ATOM 1457 C CA . ARG A 1 179 ? -10.026 10.691 10.568 1.00 96.38 179 ARG A CA 1
ATOM 1458 C C . ARG A 1 179 ? -9.174 10.079 9.467 1.00 96.38 179 ARG A C 1
ATOM 1460 O O . ARG A 1 179 ? -9.627 9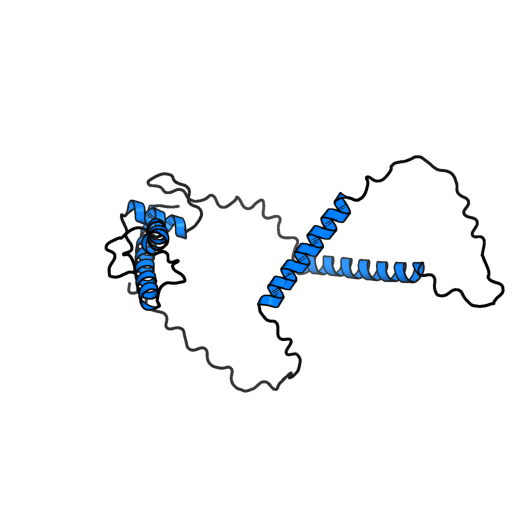.276 8.665 1.00 96.38 179 ARG A O 1
ATOM 1467 N N . LYS A 1 180 ? -7.895 10.444 9.435 1.00 96.69 180 LYS A N 1
ATOM 1468 C CA . LYS A 1 180 ? -6.889 9.738 8.623 1.00 96.69 180 LYS A CA 1
ATOM 1469 C C . LYS A 1 180 ? -6.228 8.685 9.508 1.00 96.69 180 LYS A C 1
ATOM 1471 O O . LYS A 1 180 ? -6.088 8.930 10.700 1.00 96.69 180 LYS A O 1
ATOM 1476 N N . ILE A 1 181 ? -5.724 7.587 8.937 1.00 95.62 181 ILE A N 1
ATOM 1477 C CA . ILE A 1 181 ? -5.024 6.521 9.695 1.00 95.62 181 ILE A CA 1
ATOM 1478 C C . ILE A 1 181 ? -3.919 7.081 10.610 1.00 95.62 181 ILE A C 1
ATOM 1480 O O . ILE A 1 181 ? -3.718 6.618 11.729 1.00 95.62 181 ILE A O 1
ATOM 1484 N N . ARG A 1 182 ? -3.217 8.129 10.164 1.00 96.19 182 ARG A N 1
ATOM 1485 C CA . ARG A 1 182 ? -2.167 8.789 10.955 1.00 96.19 182 ARG A CA 1
ATOM 1486 C C . ARG A 1 182 ? -2.669 9.500 12.226 1.00 96.19 182 ARG A C 1
ATOM 1488 O O . ARG A 1 182 ? -1.843 9.832 13.061 1.00 96.19 182 ARG A O 1
ATOM 1495 N N . TYR A 1 183 ? -3.971 9.728 12.369 1.00 97.06 183 TYR A N 1
ATOM 1496 C CA . TYR A 1 183 ? -4.603 10.395 13.517 1.00 97.06 183 TYR A CA 1
ATOM 1497 C C . TYR A 1 183 ? -5.513 9.456 14.328 1.00 97.06 183 TYR A C 1
ATOM 1499 O O . TYR A 1 183 ? -6.361 9.927 15.081 1.00 97.06 183 TYR A O 1
ATOM 1507 N N . LEU A 1 184 ? -5.392 8.141 14.132 1.00 97.38 184 LEU A N 1
ATOM 1508 C CA . LEU A 1 184 ? -6.006 7.155 15.023 1.00 97.38 184 LEU A CA 1
ATOM 1509 C C . LEU A 1 184 ? -5.326 7.187 16.396 1.00 97.38 184 LEU A C 1
ATOM 1511 O O . LEU A 1 184 ? -4.149 7.562 16.473 1.00 97.38 184 LEU A O 1
ATOM 1515 N N . SER A 1 185 ? -6.049 6.774 17.444 1.00 97.94 185 SER A N 1
ATOM 1516 C CA . SER A 1 185 ? -5.421 6.515 18.746 1.00 97.94 185 SER A CA 1
ATOM 1517 C C . SER A 1 185 ? -4.378 5.401 18.622 1.00 97.94 185 SER A C 1
ATOM 1519 O O . SER A 1 185 ? -4.334 4.685 17.615 1.00 97.94 185 SER A O 1
ATOM 1521 N N . GLU A 1 186 ? -3.519 5.257 19.625 1.00 98.06 186 GLU A N 1
ATOM 1522 C CA . GLU A 1 186 ? -2.496 4.212 19.623 1.00 98.06 186 GLU A CA 1
ATOM 1523 C C . GLU A 1 186 ? -3.125 2.816 19.523 1.00 98.06 186 GLU A C 1
ATOM 1525 O O . GLU A 1 186 ? -2.760 2.045 18.636 1.00 98.06 186 GLU A O 1
ATOM 1530 N N . GLU A 1 187 ? -4.184 2.560 20.292 1.00 98.12 187 GLU A N 1
ATOM 1531 C CA . GLU A 1 187 ? -4.892 1.276 20.318 1.00 98.12 187 GLU A CA 1
ATOM 1532 C C . GLU A 1 187 ? -5.662 1.007 19.013 1.00 98.12 187 GLU A C 1
ATOM 1534 O O . GLU A 1 187 ? -5.733 -0.124 18.534 1.00 98.12 187 GLU A O 1
ATOM 1539 N N . GLU A 1 188 ? -6.276 2.034 18.415 1.00 98.19 188 GLU A N 1
ATOM 1540 C CA . GLU A 1 188 ? -6.933 1.921 17.103 1.00 98.19 188 GLU A CA 1
ATOM 1541 C C . GLU A 1 188 ? -5.911 1.639 15.995 1.00 98.19 188 GLU A C 1
ATOM 1543 O O . GLU A 1 188 ? -6.159 0.834 15.091 1.00 98.19 188 GLU A O 1
ATOM 1548 N N . ARG A 1 189 ? -4.753 2.303 16.058 1.00 97.88 189 ARG A N 1
ATOM 1549 C CA . ARG A 1 189 ? -3.667 2.129 15.095 1.00 97.88 189 ARG A CA 1
ATOM 1550 C C . ARG A 1 189 ? -3.040 0.742 15.212 1.00 97.88 189 ARG A C 1
ATOM 1552 O O . ARG A 1 189 ? -2.730 0.164 14.172 1.00 97.88 189 ARG A O 1
ATOM 1559 N N . GLU A 1 190 ? -2.842 0.235 16.421 1.00 98.06 190 GLU A N 1
ATOM 1560 C CA . GLU A 1 190 ? -2.310 -1.106 16.679 1.00 98.06 190 GLU A CA 1
ATOM 1561 C C . GLU A 1 190 ? -3.240 -2.183 16.113 1.00 98.06 190 GLU A C 1
ATOM 1563 O O . GLU A 1 190 ? -2.831 -2.915 15.212 1.00 98.06 190 GLU A O 1
ATOM 1568 N N . ARG A 1 191 ? -4.537 -2.153 16.464 1.00 97.88 191 ARG A N 1
ATOM 1569 C CA . ARG A 1 191 ? -5.548 -3.062 15.882 1.00 97.88 191 ARG A CA 1
ATOM 1570 C C . ARG A 1 191 ? -5.545 -3.050 14.354 1.00 97.88 191 ARG A C 1
ATOM 1572 O O . ARG A 1 191 ? -5.641 -4.099 13.712 1.00 97.88 191 ARG A O 1
ATOM 1579 N N . PHE A 1 192 ? -5.447 -1.857 13.761 1.00 97.88 192 PHE A N 1
ATOM 1580 C CA . PHE A 1 192 ? -5.377 -1.710 12.310 1.00 97.88 192 PHE A CA 1
ATOM 1581 C C . PHE A 1 192 ? -4.088 -2.301 11.728 1.00 97.88 192 PHE A C 1
ATOM 1583 O O . PHE A 1 192 ? -4.130 -2.932 10.673 1.00 97.88 192 PHE A O 1
ATOM 1590 N N . LYS A 1 193 ? -2.938 -2.095 12.383 1.00 97.56 193 LYS A N 1
ATOM 1591 C CA . LYS A 1 193 ? -1.651 -2.653 11.948 1.00 97.56 193 LYS A CA 1
ATOM 1592 C C . LYS A 1 193 ? -1.661 -4.176 11.996 1.00 97.56 193 LYS A C 1
ATOM 1594 O O . LYS A 1 193 ? -1.258 -4.769 11.000 1.00 97.56 193 LYS A O 1
ATOM 1599 N N . ASP A 1 194 ? -2.147 -4.772 13.080 1.00 98.31 194 ASP A N 1
ATOM 1600 C CA . ASP A 1 194 ? -2.199 -6.228 13.239 1.00 98.31 194 ASP A CA 1
ATOM 1601 C C . ASP A 1 194 ? -3.128 -6.868 12.210 1.00 98.31 194 ASP A C 1
ATOM 1603 O O . ASP A 1 194 ? -2.718 -7.758 11.468 1.00 98.31 194 ASP A O 1
ATOM 1607 N N . SER A 1 195 ? -4.344 -6.333 12.062 1.00 97.88 195 SER A N 1
ATOM 1608 C CA . SER A 1 195 ? -5.298 -6.837 11.064 1.00 97.88 195 SER A CA 1
ATOM 1609 C C . SER A 1 195 ? -4.765 -6.679 9.634 1.00 97.88 195 SER A C 1
ATOM 1611 O O . SER A 1 195 ? -4.968 -7.535 8.776 1.00 97.88 195 SER A O 1
ATOM 1613 N N . ARG A 1 196 ? -4.037 -5.587 9.359 1.00 97.69 196 ARG A N 1
ATOM 1614 C CA . ARG A 1 196 ? -3.383 -5.367 8.062 1.00 97.69 196 ARG A CA 1
ATOM 1615 C C . ARG A 1 196 ? -2.197 -6.307 7.835 1.00 97.69 196 ARG A C 1
ATOM 1617 O O . ARG A 1 196 ? -1.943 -6.643 6.682 1.00 97.69 196 ARG A O 1
ATOM 1624 N N . ARG A 1 197 ? -1.460 -6.680 8.887 1.00 98.12 197 ARG A N 1
ATOM 1625 C CA . ARG A 1 197 ? -0.348 -7.640 8.819 1.00 98.12 197 ARG A CA 1
ATOM 1626 C C . ARG A 1 197 ? -0.876 -9.011 8.398 1.00 98.12 197 ARG A C 1
ATOM 1628 O O . ARG A 1 197 ? -0.453 -9.490 7.354 1.00 98.12 197 ARG A O 1
ATOM 1635 N N . LEU A 1 198 ? -1.891 -9.526 9.097 1.00 98.12 198 LEU A N 1
ATOM 1636 C CA . LEU A 1 198 ? -2.555 -10.793 8.756 1.00 98.12 198 LEU A CA 1
ATOM 1637 C C . LEU A 1 198 ? -3.097 -10.795 7.319 1.00 98.12 198 LEU A C 1
ATOM 1639 O O . LEU A 1 198 ? -2.814 -11.699 6.542 1.00 98.12 198 LEU A O 1
ATOM 1643 N N . PHE A 1 199 ? -3.787 -9.721 6.917 1.00 98.19 199 PHE A N 1
ATOM 1644 C CA . PHE A 1 199 ? -4.272 -9.571 5.541 1.00 98.19 199 PHE A CA 1
ATOM 1645 C C . PHE A 1 199 ? -3.140 -9.638 4.499 1.00 98.19 199 PHE A C 1
ATOM 1647 O O . PHE A 1 199 ? -3.332 -10.174 3.409 1.00 98.19 199 PHE A O 1
ATOM 1654 N N . TYR A 1 200 ? -1.968 -9.057 4.784 1.00 97.69 200 TYR A N 1
ATOM 1655 C CA . TYR A 1 200 ? -0.832 -9.117 3.863 1.00 97.69 200 TYR A CA 1
ATOM 1656 C C . TYR A 1 200 ? -0.174 -10.487 3.831 1.00 97.69 200 TYR A C 1
ATOM 1658 O O . TYR A 1 200 ? 0.190 -10.909 2.743 1.00 97.69 200 TYR A O 1
ATOM 1666 N N . GLU A 1 201 ? -0.050 -11.169 4.966 1.00 98.25 201 GLU A N 1
ATOM 1667 C CA . GLU A 1 201 ? 0.473 -12.537 5.021 1.00 98.25 201 GLU A CA 1
ATOM 1668 C C . GLU A 1 201 ? -0.395 -13.484 4.183 1.00 98.25 201 GLU A C 1
ATOM 1670 O O . GLU A 1 201 ? 0.124 -14.204 3.331 1.00 98.25 201 GLU A O 1
ATOM 1675 N N . GLU A 1 202 ? -1.721 -13.410 4.330 1.00 98.31 202 GLU A N 1
ATOM 1676 C CA . GLU A 1 202 ? -2.657 -14.208 3.529 1.00 98.31 202 GLU A CA 1
ATOM 1677 C C . GLU A 1 202 ? -2.620 -13.844 2.039 1.00 98.31 202 GLU A C 1
ATOM 1679 O O . GLU A 1 202 ? -2.647 -14.725 1.179 1.00 98.31 202 GLU A O 1
ATOM 1684 N N . ALA A 1 203 ? -2.545 -12.550 1.711 1.00 97.94 203 ALA A N 1
ATOM 1685 C CA . ALA A 1 203 ? -2.460 -12.108 0.322 1.00 97.94 203 ALA A CA 1
ATOM 1686 C C . ALA A 1 203 ? -1.124 -12.494 -0.334 1.00 97.94 203 ALA A C 1
ATOM 1688 O O . ALA A 1 203 ? -1.111 -12.840 -1.515 1.00 97.94 203 ALA A O 1
ATOM 1689 N N . ASP A 1 204 ? -0.020 -12.433 0.413 1.00 98.19 204 ASP A N 1
ATOM 1690 C CA . ASP A 1 204 ? 1.314 -12.792 -0.070 1.00 98.19 204 ASP A CA 1
ATOM 1691 C C . ASP A 1 204 ? 1.441 -14.307 -0.276 1.00 98.19 204 ASP A C 1
ATOM 1693 O O . ASP A 1 204 ? 2.011 -14.731 -1.280 1.00 98.19 204 ASP A O 1
ATOM 1697 N N . ALA A 1 205 ? 0.827 -15.118 0.593 1.00 98.31 205 ALA A N 1
ATOM 1698 C CA . ALA A 1 205 ? 0.802 -16.576 0.460 1.00 98.31 205 ALA A CA 1
ATOM 1699 C C . ALA A 1 205 ? 0.167 -17.066 -0.856 1.00 98.31 205 ALA A C 1
ATOM 1701 O O . ALA A 1 205 ? 0.510 -18.142 -1.337 1.00 98.31 205 ALA A O 1
ATOM 1702 N N . VAL A 1 206 ? -0.735 -16.279 -1.454 1.00 98.06 206 VAL A N 1
ATOM 1703 C CA . VAL A 1 206 ? -1.390 -16.596 -2.738 1.00 98.06 206 VAL A CA 1
ATOM 1704 C C . VAL A 1 206 ? -0.940 -15.674 -3.878 1.00 98.06 206 VAL A C 1
ATOM 1706 O O . VAL A 1 206 ? -1.551 -15.664 -4.946 1.00 98.06 206 VAL A O 1
ATOM 1709 N N . MET A 1 207 ? 0.111 -14.870 -3.682 1.00 97.94 207 MET A N 1
ATOM 1710 C CA . MET A 1 207 ? 0.525 -13.836 -4.640 1.00 97.94 207 MET A CA 1
ATOM 1711 C C . MET A 1 207 ? 0.912 -14.430 -6.001 1.00 97.94 207 MET A C 1
ATOM 1713 O O . MET A 1 207 ? 0.470 -13.930 -7.039 1.00 97.94 207 MET A O 1
ATOM 1717 N N . GLU A 1 208 ? 1.668 -15.528 -5.980 1.00 97.25 208 GLU A N 1
ATOM 1718 C CA . GLU A 1 208 ? 2.159 -16.244 -7.168 1.00 97.25 208 GLU A CA 1
ATOM 1719 C C . GLU A 1 208 ? 1.048 -16.969 -7.947 1.00 97.25 208 GLU A C 1
ATOM 1721 O O . GLU A 1 208 ? 1.203 -17.267 -9.133 1.00 97.25 208 GLU A O 1
ATOM 1726 N N . GLU A 1 209 ? -0.103 -17.244 -7.322 1.00 98.00 209 GLU A N 1
ATOM 1727 C CA . GLU A 1 209 ? -1.259 -17.823 -8.019 1.00 98.00 209 GLU A CA 1
ATOM 1728 C C . GLU A 1 209 ? -1.926 -16.787 -8.935 1.00 98.00 209 GLU A C 1
ATOM 1730 O O . GLU A 1 209 ? -2.412 -17.125 -10.019 1.00 98.00 209 GLU A O 1
ATOM 1735 N N . TYR A 1 210 ? -1.929 -15.519 -8.510 1.00 98.00 210 TYR A N 1
ATOM 1736 C CA . TYR A 1 210 ? -2.637 -14.436 -9.190 1.00 98.00 210 TYR A CA 1
ATOM 1737 C C . TYR A 1 210 ? -1.749 -13.614 -10.121 1.00 98.00 210 TYR A C 1
ATOM 1739 O O . TYR A 1 210 ? -2.285 -13.049 -11.069 1.00 98.00 210 TYR A O 1
ATOM 1747 N N . PHE A 1 211 ? -0.445 -13.495 -9.874 1.00 97.12 211 PHE A N 1
ATOM 1748 C CA . PHE A 1 211 ? 0.448 -12.646 -10.668 1.00 97.12 211 PHE A CA 1
ATOM 1749 C C . PHE A 1 211 ? 1.752 -13.378 -10.997 1.00 97.12 211 PHE A C 1
ATOM 1751 O O . PHE A 1 211 ? 2.295 -14.070 -10.141 1.00 97.12 211 PHE A O 1
ATOM 1758 N N . ASP A 1 212 ? 2.224 -13.186 -12.230 1.00 88.31 212 ASP A N 1
ATOM 1759 C CA . ASP A 1 212 ? 3.555 -13.572 -12.721 1.00 88.31 212 ASP A CA 1
ATOM 1760 C C . ASP A 1 212 ? 4.636 -12.536 -12.367 1.00 88.31 212 ASP A C 1
ATOM 1762 O O . ASP A 1 212 ? 4.289 -11.333 -12.241 1.00 88.31 212 ASP A O 1
#

Sequence (212 aa):
MPYEEVDEEYVPRPSEGFRPLENWKVRSSSDSIHDLFASVRRLRQGHQRLVAEAPPAYQGPRRVENTLSCARLYNDDGRQWARSPSLERLEMQRQLDRLYSEALGLERTYFPPRNRLTPEETPVAPSCRSCGQRIASLRQRRSHIGTHRSLEIPCPFRSCSYSGCLRPLEKHIQNKHGRKIRYLSEEERERFKDSRRLFYEEADAVMEEYFD